Protein AF-0000000078278600 (afdb_homodimer)

Solvent-accessible surface area (backbone atoms only — not comparable to full-atom values): 15852 Å² total; per-residue (Å²): 133,87,78,82,78,78,80,78,81,78,80,78,75,78,75,75,79,74,80,78,75,77,73,75,75,74,69,71,70,66,73,69,65,69,89,67,62,44,35,29,43,35,38,34,34,34,43,84,58,92,58,24,60,59,49,41,63,74,46,39,67,60,40,50,53,52,51,36,45,34,31,72,75,66,56,32,37,79,44,50,26,34,28,37,49,97,84,69,42,74,47,27,36,38,36,33,34,48,28,88,41,71,69,53,49,51,53,60,52,58,70,34,54,48,47,71,62,56,17,36,33,78,88,49,62,41,77,42,45,36,46,73,52,97,108,142,77,84,78,81,86,79,81,82,76,80,78,77,78,76,77,80,76,80,78,75,78,74,75,75,72,69,70,71,67,74,72,64,68,87,66,61,44,37,29,42,34,35,34,33,35,42,84,56,92,58,24,60,59,49,40,62,74,46,38,67,61,41,49,51,52,51,36,45,34,31,71,75,67,56,31,37,77,45,51,27,35,28,36,48,98,85,67,42,74,47,28,34,38,35,33,35,47,28,84,42,71,69,52,49,50,55,59,51,59,70,34,55,48,47,73,63,57,17,35,32,79,88,49,62,42,77,43,46,36,47,73,52,96,107

Nearest PDB structures (foldseek):
  2op5-assembly2_C  TM=5.346E-01  e=4.334E-03  uncultured marine organism
  2vxh-assembly1_A  TM=4.966E-01  e=1.574E-02  Azospira oryzae
  4pfc-assembly1_B  TM=5.225E-01  e=6.935E-02  Homo sapiens
  4pf9-assembly1_A  TM=5.003E-01  e=2.686E-01  Homo sapiens
  4iof-assembly1_A  TM=4.981E-01  e=2.686E-01  Homo sapiens

Foldseek 3Di:
DPDDPPPPPPPPPPPDPPDPPPPPPPPPPPPPLPPFFFKKKKKFFFDPDPCLLVLCVVCVVVLVVVVVCCCPPVVFWPDKDFDADPVRRGTMMMTIGTHNDPVVVCVVVCPGSCNVSRNTPPVRMDMDIDDDDPD/DDDDDPDPPPPPPPPDPPDPPPPPPPPPPPPPLPPFFFKKKKKFFFDPDPCLLVLCVVCVVVLVVVVVCCCPPVVFWPDKDFDADPVRRGTMMMTIGTHNDPVVVCVVVCPGSCNVSRNTPPVRMDMDIDDDDPD

pLDDT: mean 81.09, std 27.35, range [26.81, 98.94]

Secondary structure (DSSP, 8-state):
----------------------------------SSPEEEEEEEEBP-STTHHHHHHHTHHHHHHHHHHHHHTS--EEEEEEEE-TTS-EEEEEEEEEESSHHHHHHHHHTSHHHHTT-B-GGG-EEEEEEE---/----------------------------------SSPEEEEEEEEBP-STTHHHHHHHTHHHHHHHHHHHHHTS--EEEEEEEE-TTS-EEEEEEEEEESSHHHHHHHHHTSHHHHTT-B-GGG-EEEEEEE---

Organism: Zancudomyces culisetae (NCBI:txid1213189)

Sequence (270 aa):
MLSTGKNMFRAIGKGMPRAARMQKDTRSFSNMSSLRKSQYLATFRDHSDPDALQRRLSVRESHLEVARKLKNSDKIIEHVAALLDENDRMVGSMFIINADSEAEVKEVLQKDLYYTSNVWDKDSLYIHKIRKAPIMLSTGKNMFRAIGKGMPRAARMQKDTRSFSNMSSLRKSQYLATFRDHSDPDALQRRLSVRESHLEVARKLKNSDKIIEHVAALLDENDRMVGSMFIINADSEAEVKEVLQKDLYYTSNVWDKDSLYIHKIRKAPI

Radius of gyration: 37.99 Å; Cα contacts (8 Å, |Δi|>4): 384; chains: 2; bounding box: 212×49×46 Å

InterPro domains:
  IPR005545 YCII-related [PF03795] (48-120)
  IPR011008 Dimeric alpha-beta barrel [SSF54909] (49-123)
  IPR051807 Secondary metabolite biosynthesis-associated protein [PTHR33606] (33-133)

Structure (mmCIF, N/CA/C/O backbone):
data_AF-0000000078278600-model_v1
#
loop_
_entity.id
_entity.type
_entity.pdbx_description
1 polymer 'YCII-related domain-containing protein'
#
loop_
_atom_site.group_PDB
_atom_site.id
_atom_site.type_symbol
_atom_site.label_atom_id
_atom_site.label_alt_id
_atom_site.label_comp_id
_atom_site.label_asym_id
_atom_site.label_entity_id
_atom_site.label_seq_id
_atom_site.pdbx_PDB_ins_code
_atom_site.Cartn_x
_atom_site.Cartn_y
_atom_site.Cartn_z
_atom_site.occupancy
_atom_site.B_iso_or_equiv
_atom_site.auth_seq_id
_atom_site.auth_comp_id
_atom_site.auth_asym_id
_atom_site.auth_atom_id
_atom_site.pdbx_PDB_model_num
ATOM 1 N N . MET A 1 1 ? -108.625 -6.801 10.727 1 31.36 1 MET A N 1
ATOM 2 C CA . MET A 1 1 ? -108 -7.027 9.422 1 31.36 1 MET A CA 1
ATOM 3 C C . MET A 1 1 ? -106.625 -7.715 9.555 1 31.36 1 MET A C 1
ATOM 5 O O . MET A 1 1 ? -105.75 -7.215 10.242 1 31.36 1 MET A O 1
ATOM 9 N N . LEU A 1 2 ? -106.562 -9.055 9.359 1 35.31 2 LEU A N 1
ATOM 10 C CA . LEU A 1 2 ? -105.625 -10.086 9.758 1 35.31 2 LEU A CA 1
ATOM 11 C C . LEU A 1 2 ? -104.312 -9.961 8.961 1 35.31 2 LEU A C 1
ATOM 13 O O . LEU A 1 2 ? -104.312 -10.055 7.734 1 35.31 2 LEU A O 1
ATOM 17 N N . SER A 1 3 ? -103.438 -8.945 9.344 1 35.78 3 SER A N 1
ATOM 18 C CA . SER A 1 3 ? -102.25 -8.484 8.633 1 35.78 3 SER A CA 1
ATOM 19 C C . SER A 1 3 ? -101.25 -9.633 8.359 1 35.78 3 SER A C 1
ATOM 21 O O . SER A 1 3 ? -101.062 -10.492 9.219 1 35.78 3 SER A O 1
ATOM 23 N N . THR A 1 4 ? -101.125 -10.055 7.055 1 33.53 4 THR A N 1
ATOM 24 C CA . THR A 1 4 ? -100.312 -10.977 6.227 1 33.53 4 THR A CA 1
ATOM 25 C C . THR A 1 4 ? -98.875 -10.836 6.508 1 33.53 4 THR A C 1
ATOM 27 O O . THR A 1 4 ? -98.25 -9.766 6.301 1 33.53 4 THR A O 1
ATOM 30 N N . GLY A 1 5 ? -98.25 -11.43 7.566 1 28.41 5 GLY A N 1
ATOM 31 C CA . GLY A 1 5 ? -96.938 -11.523 8.172 1 28.41 5 GLY A CA 1
ATOM 32 C C . GLY A 1 5 ? -95.875 -12.109 7.242 1 28.41 5 GLY A C 1
ATOM 33 O O . GLY A 1 5 ? -95.688 -13.32 7.203 1 28.41 5 GLY A O 1
ATOM 34 N N . LYS A 1 6 ? -95.812 -11.562 5.895 1 30.53 6 LYS A N 1
ATOM 35 C CA . LYS A 1 6 ? -94.812 -12.156 4.961 1 30.53 6 LYS A CA 1
ATOM 36 C C . LYS A 1 6 ? -93.438 -12.203 5.562 1 30.53 6 LYS A C 1
ATOM 38 O O . LYS A 1 6 ? -92.938 -11.18 6.012 1 30.53 6 LYS A O 1
ATOM 43 N N . ASN A 1 7 ? -93 -13.336 6.219 1 28.62 7 ASN A N 1
ATOM 44 C CA . ASN A 1 7 ? -91.688 -13.781 6.789 1 28.62 7 ASN A CA 1
ATOM 45 C C . ASN A 1 7 ? -90.562 -13.727 5.762 1 28.62 7 ASN A C 1
ATOM 47 O O . ASN A 1 7 ? -90.625 -14.461 4.773 1 28.62 7 ASN A O 1
ATOM 51 N N . MET A 1 8 ? -90.062 -12.469 5.324 1 29.45 8 MET A N 1
ATOM 52 C CA . MET A 1 8 ? -89 -12.234 4.379 1 29.45 8 MET A CA 1
ATOM 53 C C . MET A 1 8 ? -87.75 -12.984 4.801 1 29.45 8 MET A C 1
ATOM 55 O O . MET A 1 8 ? -87.312 -12.844 5.934 1 29.45 8 MET A O 1
ATOM 59 N N . PHE A 1 9 ? -87.375 -14.18 4.215 1 29.7 9 PHE A N 1
ATOM 60 C CA . PHE A 1 9 ? -86.188 -15.094 4.227 1 29.7 9 PHE A CA 1
ATOM 61 C C . PHE A 1 9 ? -84.938 -14.336 3.979 1 29.7 9 PHE A C 1
ATOM 63 O O . PHE A 1 9 ? -84.75 -13.727 2.926 1 29.7 9 PHE A O 1
ATOM 70 N N . ARG A 1 10 ? -84.312 -13.57 4.945 1 29.33 10 ARG A N 1
ATOM 71 C CA . ARG A 1 10 ? -83 -12.938 4.906 1 29.33 10 ARG A CA 1
ATOM 72 C C . ARG A 1 10 ? -81.938 -13.961 4.594 1 29.33 10 ARG A C 1
ATOM 74 O O . ARG A 1 10 ? -81.688 -14.875 5.387 1 29.33 10 ARG A O 1
ATOM 81 N N . ALA A 1 11 ? -81.75 -14.422 3.307 1 28.77 11 ALA A N 1
ATOM 82 C CA . ALA A 1 11 ? -80.625 -15.312 2.859 1 28.77 11 ALA A CA 1
ATOM 83 C C . ALA A 1 11 ? -79.312 -14.766 3.25 1 28.77 11 ALA A C 1
ATOM 85 O O . ALA A 1 11 ? -78.938 -13.633 2.895 1 28.77 11 ALA A O 1
ATOM 86 N N . ILE A 1 12 ? -78.688 -15.047 4.434 1 30.81 12 ILE A N 1
ATOM 87 C CA . ILE A 1 12 ? -77.375 -14.789 4.996 1 30.81 12 ILE A CA 1
ATOM 88 C C . ILE A 1 12 ? -76.312 -15.32 4.047 1 30.81 12 ILE A C 1
ATOM 90 O O . ILE A 1 12 ? -76.25 -16.516 3.795 1 30.81 12 ILE A O 1
ATOM 94 N N . GLY A 1 13 ? -76.125 -14.719 2.824 1 31.42 13 GLY A N 1
ATOM 95 C CA . GLY A 1 13 ? -75.062 -15.102 1.961 1 31.42 13 GLY A CA 1
ATOM 96 C C . GLY A 1 13 ? -73.688 -15.164 2.689 1 31.42 13 GLY A C 1
ATOM 97 O O . GLY A 1 13 ? -73.312 -14.227 3.389 1 31.42 13 GLY A O 1
ATOM 98 N N . LYS A 1 14 ? -73.375 -16.375 3.248 1 30.84 14 LYS A N 1
ATOM 99 C CA . LYS A 1 14 ? -72.062 -16.734 3.846 1 30.84 14 LYS A CA 1
ATOM 100 C C . LYS A 1 14 ? -70.875 -16.312 2.953 1 30.84 14 LYS A C 1
ATOM 102 O O . LYS A 1 14 ? -70.812 -16.688 1.782 1 30.84 14 LYS A O 1
ATOM 107 N N . GLY A 1 15 ? -70.5 -14.992 2.92 1 34.97 15 GLY A N 1
ATOM 108 C CA . GLY A 1 15 ? -69.312 -14.531 2.225 1 34.97 15 GLY A CA 1
ATOM 109 C C . GLY A 1 15 ? -68.062 -15.414 2.457 1 34.97 15 GLY A C 1
ATOM 110 O O . GLY A 1 15 ? -67.938 -15.953 3.549 1 34.97 15 GLY A O 1
ATOM 111 N N . MET A 1 16 ? -67.688 -16.25 1.497 1 37.88 16 MET A N 1
ATOM 112 C CA . MET A 1 16 ? -66.5 -17.078 1.508 1 37.88 16 MET A CA 1
ATOM 113 C C . MET A 1 16 ? -65.25 -16.281 1.942 1 37.88 16 MET A C 1
ATOM 115 O O . MET A 1 16 ? -65.062 -15.141 1.511 1 37.88 16 MET A O 1
ATOM 119 N N . PRO A 1 17 ? -64.625 -16.609 3.133 1 34.69 17 PRO A N 1
ATOM 120 C CA . PRO A 1 17 ? -63.406 -15.938 3.594 1 34.69 17 PRO A CA 1
ATOM 121 C C . PRO A 1 17 ? -62.312 -15.898 2.527 1 34.69 17 PRO A C 1
ATOM 123 O O . PRO A 1 17 ? -62.219 -16.812 1.71 1 34.69 17 PRO A O 1
ATOM 126 N N . ARG A 1 18 ? -62 -14.734 1.94 1 37.78 18 ARG A N 1
ATOM 127 C CA . ARG A 1 18 ? -60.875 -14.539 1.027 1 37.78 18 ARG A CA 1
ATOM 128 C C . ARG A 1 18 ? -59.656 -15.297 1.504 1 37.78 18 ARG A C 1
ATOM 130 O O . ARG A 1 18 ? -59.438 -15.469 2.707 1 37.78 18 ARG A O 1
ATOM 137 N N . ALA A 1 19 ? -59.062 -16.234 0.603 1 34.47 19 ALA A N 1
ATOM 138 C CA . ALA A 1 19 ? -57.812 -16.938 0.75 1 34.47 19 ALA A CA 1
ATOM 139 C C . ALA A 1 19 ? -56.719 -16.016 1.265 1 34.47 19 ALA A C 1
ATOM 141 O O . ALA A 1 19 ? -56.562 -14.891 0.765 1 34.47 19 ALA A O 1
ATOM 142 N N . ALA A 1 20 ? -56.344 -16.109 2.562 1 36.97 20 ALA A N 1
ATOM 143 C CA . ALA A 1 20 ? -55.156 -15.5 3.18 1 36.97 20 ALA A CA 1
ATOM 144 C C . ALA A 1 20 ? -53.969 -15.547 2.234 1 36.97 20 ALA A C 1
ATOM 146 O O . ALA A 1 20 ? -53.562 -16.625 1.791 1 36.97 20 ALA A O 1
ATOM 147 N N . ARG A 1 21 ? -53.844 -14.539 1.354 1 39.25 21 ARG A N 1
ATOM 148 C CA . ARG A 1 21 ? -52.625 -14.391 0.568 1 39.25 21 ARG A CA 1
ATOM 149 C C . ARG A 1 21 ? -51.375 -14.656 1.424 1 39.25 21 ARG A C 1
ATOM 151 O O . ARG A 1 21 ? -51.156 -13.969 2.422 1 39.25 21 ARG A O 1
ATOM 158 N N . MET A 1 22 ? -50.875 -15.836 1.472 1 35.88 22 MET A N 1
ATOM 159 C CA . MET A 1 22 ? -49.562 -16.156 2.055 1 35.88 22 MET A CA 1
ATOM 160 C C . MET A 1 22 ? -48.5 -15.156 1.592 1 35.88 22 MET A C 1
ATOM 162 O O . MET A 1 22 ? -48.219 -15.062 0.397 1 35.88 22 MET A O 1
ATOM 166 N N . GLN A 1 23 ? -48.375 -13.992 2.158 1 35.66 23 GLN A N 1
ATOM 167 C CA . GLN A 1 23 ? -47.25 -13.086 1.917 1 35.66 23 GLN A CA 1
ATOM 168 C C . GLN A 1 23 ? -45.938 -13.852 1.894 1 35.66 23 GLN A C 1
ATOM 170 O O . GLN A 1 23 ? -45.656 -14.633 2.803 1 35.66 23 GLN A O 1
ATOM 175 N N . LYS A 1 24 ? -45.438 -14.203 0.742 1 35.47 24 LYS A N 1
ATOM 176 C CA . LYS A 1 24 ? -44.062 -14.664 0.581 1 35.47 24 LYS A CA 1
ATOM 177 C C . LYS A 1 24 ? -43.094 -13.789 1.372 1 35.47 24 LYS A C 1
ATOM 179 O O . LYS A 1 24 ? -43.094 -12.562 1.242 1 35.47 24 LYS A O 1
ATOM 184 N N . ASP A 1 25 ? -42.75 -14.109 2.66 1 39.06 25 ASP A N 1
ATOM 185 C CA . ASP A 1 25 ? -41.625 -13.523 3.373 1 39.06 25 ASP A CA 1
ATOM 186 C C . ASP A 1 25 ? -40.375 -13.453 2.48 1 39.06 25 ASP A C 1
ATOM 188 O O . ASP A 1 25 ? -39.875 -14.484 2.041 1 39.06 25 ASP A O 1
ATOM 192 N N . THR A 1 26 ? -40.375 -12.648 1.488 1 38.78 26 THR A N 1
ATOM 193 C CA . THR A 1 26 ? -39.062 -12.414 0.874 1 38.78 26 THR A CA 1
ATOM 194 C C . THR A 1 26 ? -38 -12.188 1.94 1 38.78 26 THR A C 1
ATOM 196 O O . THR A 1 26 ? -38 -11.156 2.613 1 38.78 26 THR A O 1
ATOM 199 N N . ARG A 1 27 ? -37.688 -13.211 2.76 1 36.19 27 ARG A N 1
ATOM 200 C CA . ARG A 1 27 ? -36.5 -13.094 3.576 1 36.19 27 ARG A CA 1
ATOM 201 C C . ARG A 1 27 ? -35.375 -12.445 2.787 1 36.19 27 ARG A C 1
ATOM 203 O O . ARG A 1 27 ? -34.969 -12.953 1.73 1 36.19 27 ARG A O 1
ATOM 210 N N . SER A 1 28 ? -35.375 -11.156 2.846 1 37.91 28 SER A N 1
ATOM 211 C CA . SER A 1 28 ? -34.125 -10.492 2.412 1 37.91 28 SER A CA 1
ATOM 212 C C . SER A 1 28 ? -32.906 -11.297 2.811 1 3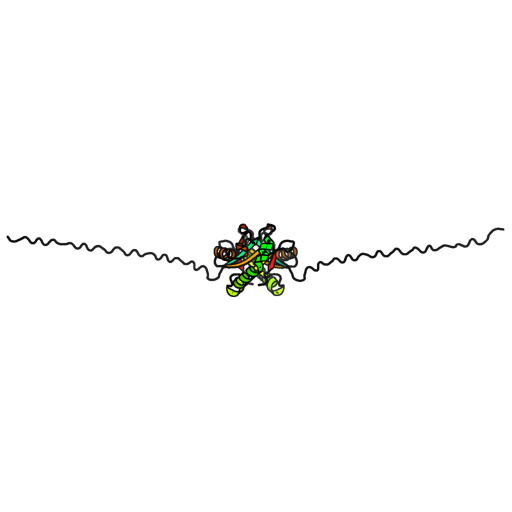7.91 28 SER A C 1
ATOM 214 O O . SER A 1 28 ? -32.75 -11.656 3.977 1 37.91 28 SER A O 1
ATOM 216 N N . PHE A 1 29 ? -32.594 -12.273 2.041 1 36.44 29 PHE A N 1
ATOM 217 C CA . PHE A 1 29 ? -31.297 -12.852 2.275 1 36.4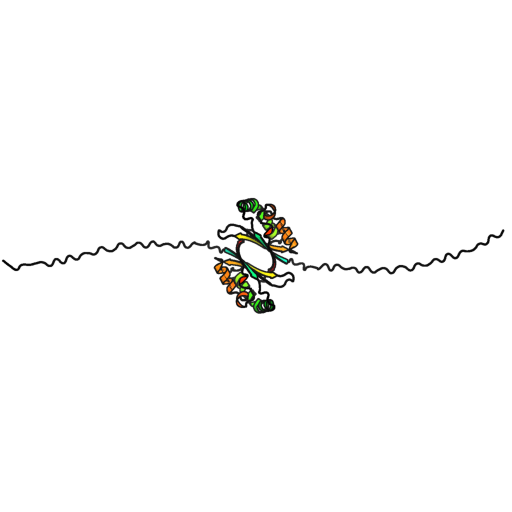4 29 PHE A CA 1
ATOM 218 C C . PHE A 1 29 ? -30.297 -11.789 2.707 1 36.44 29 PHE A C 1
ATOM 220 O O . PHE A 1 29 ? -29.906 -10.93 1.911 1 36.44 29 PHE A O 1
ATOM 227 N N . SER A 1 30 ? -30.422 -11.273 3.846 1 38.94 30 SER A N 1
ATOM 228 C CA . SER A 1 30 ? -29.281 -10.508 4.352 1 38.94 30 SER A CA 1
ATOM 229 C C . SER A 1 30 ? -27.969 -11.117 3.9 1 38.94 30 SER A C 1
ATOM 231 O O . SER A 1 30 ? -27.719 -12.305 4.109 1 38.94 30 SER A O 1
ATOM 233 N N . ASN A 1 31 ? -27.609 -10.969 2.592 1 37.25 31 ASN A N 1
ATOM 234 C CA . ASN A 1 31 ? -26.219 -11.281 2.289 1 37.25 31 ASN A CA 1
ATOM 235 C C . ASN A 1 31 ? -25.344 -11.195 3.537 1 37.25 31 ASN A C 1
ATOM 237 O O . ASN A 1 31 ? -25.172 -10.117 4.105 1 37.25 31 ASN A O 1
ATOM 241 N N . MET A 1 32 ? -25.547 -12.125 4.336 1 36.44 32 MET A N 1
ATOM 242 C CA . MET A 1 32 ? -24.562 -12.211 5.406 1 36.44 32 MET A CA 1
ATOM 243 C C . MET A 1 32 ? -23.156 -11.875 4.883 1 36.44 32 MET A C 1
ATOM 245 O O . MET A 1 32 ? -22.578 -12.664 4.145 1 36.44 32 MET A O 1
ATOM 249 N N . SER A 1 33 ? -22.938 -10.852 4.07 1 44.56 33 SER A N 1
ATOM 250 C CA . SER A 1 33 ? -21.562 -10.445 3.818 1 44.56 33 SER A CA 1
ATOM 251 C C . SER A 1 33 ? -20.625 -10.977 4.898 1 44.56 33 SER A C 1
ATOM 253 O O . SER A 1 33 ? -20.953 -10.961 6.086 1 44.56 33 SER A O 1
ATOM 255 N N . SER A 1 34 ? -19.906 -12.023 4.75 1 49.41 34 SER A N 1
ATOM 256 C CA . SER A 1 34 ? -18.953 -12.633 5.672 1 49.41 34 SER A CA 1
ATOM 257 C C . SER A 1 34 ? -18.406 -11.602 6.664 1 49.41 34 SER A C 1
ATOM 259 O O . SER A 1 34 ? -18.172 -10.445 6.305 1 49.41 34 SER A O 1
ATOM 261 N N . LEU A 1 35 ? -18.578 -11.758 8.016 1 59.34 35 LEU A N 1
ATOM 262 C CA . LEU A 1 35 ? -18.203 -11.047 9.234 1 59.34 35 LEU A CA 1
ATOM 263 C C . LEU A 1 35 ? -16.797 -10.5 9.133 1 59.34 35 LEU A C 1
ATOM 265 O O . LEU A 1 35 ? -16.453 -9.516 9.797 1 59.34 35 LEU A O 1
ATOM 269 N N . ARG A 1 36 ? -15.992 -11.156 8.289 1 74.81 36 ARG A N 1
ATOM 270 C CA . ARG A 1 36 ? 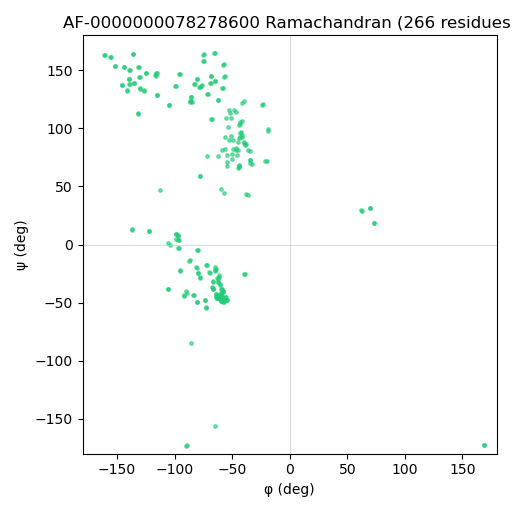-14.656 -10.57 8.312 1 74.81 36 ARG A CA 1
ATOM 271 C C . ARG A 1 36 ? -14.547 -9.406 7.328 1 74.81 36 ARG A C 1
ATOM 273 O O . ARG A 1 36 ? -14.977 -9.523 6.18 1 74.81 36 ARG A O 1
ATOM 280 N N . LYS A 1 37 ? -14.195 -8.32 7.789 1 90.31 37 LYS A N 1
ATOM 281 C CA . LYS A 1 37 ? -14.055 -7.121 6.965 1 90.31 37 LYS A CA 1
ATOM 282 C C . LYS A 1 37 ? -13.078 -7.348 5.82 1 90.31 37 LYS A C 1
ATOM 284 O O . LYS A 1 37 ? -12.125 -8.125 5.957 1 90.31 37 LYS A O 1
ATOM 289 N N . SER A 1 38 ? -13.422 -6.73 4.695 1 96.12 38 SER A N 1
ATOM 290 C CA . SER A 1 38 ? -12.445 -6.672 3.609 1 96.12 38 SER A CA 1
ATOM 291 C C . SER A 1 38 ? -11.344 -5.668 3.91 1 96.12 38 SER A C 1
ATOM 293 O O . SER A 1 38 ? -11.461 -4.871 4.844 1 96.12 38 SER A O 1
ATOM 295 N N . GLN A 1 39 ? -10.281 -5.82 3.143 1 97.94 39 GLN A N 1
ATOM 296 C CA . GLN A 1 39 ? -9.188 -4.863 3.258 1 97.94 39 GLN A CA 1
ATOM 297 C C . GLN A 1 39 ? -9.008 -4.078 1.962 1 97.94 39 GLN A C 1
ATOM 299 O O . GLN A 1 39 ? -9.234 -4.609 0.872 1 97.94 39 GLN A O 1
ATOM 304 N N . TYR A 1 40 ? -8.586 -2.84 2.113 1 98.75 40 TYR A N 1
ATOM 305 C CA . TYR A 1 40 ? -8.422 -1.949 0.971 1 98.75 40 TYR A CA 1
ATOM 306 C C . TYR A 1 40 ? -7.102 -1.194 1.057 1 98.75 40 TYR A C 1
ATOM 308 O O . TYR A 1 40 ? -6.691 -0.766 2.139 1 98.75 40 TYR A O 1
ATOM 316 N N . LEU A 1 41 ? -6.438 -1.069 -0.097 1 98.88 41 LEU A N 1
ATOM 317 C CA . LEU A 1 41 ? -5.406 -0.058 -0.299 1 98.88 41 LEU A CA 1
ATOM 318 C C . LEU A 1 41 ? -6.02 1.262 -0.754 1 98.88 41 LEU A C 1
ATOM 320 O O . LEU A 1 41 ? -6.812 1.29 -1.697 1 98.88 41 LEU A O 1
ATOM 324 N N . ALA A 1 42 ? -5.703 2.336 -0.066 1 98.88 42 ALA A N 1
ATOM 325 C CA . ALA A 1 42 ? -6.16 3.662 -0.479 1 98.88 42 ALA A CA 1
ATOM 326 C C . ALA A 1 42 ? -5 4.656 -0.503 1 98.88 42 ALA A C 1
ATOM 328 O O . ALA A 1 42 ? -4.117 4.609 0.354 1 98.88 42 ALA A O 1
ATOM 329 N N . THR A 1 43 ? -5.035 5.59 -1.502 1 98.88 43 THR A N 1
ATOM 330 C CA . THR A 1 43 ? -4.012 6.625 -1.561 1 98.88 43 THR A CA 1
ATOM 331 C C . THR A 1 43 ? -4.625 7.973 -1.931 1 98.88 43 THR A C 1
ATOM 333 O O . THR A 1 43 ? -5.676 8.023 -2.574 1 98.88 43 THR A O 1
ATOM 336 N N . PHE A 1 44 ? -4.023 9.016 -1.447 1 98.88 44 PHE A N 1
ATOM 337 C CA . PHE A 1 44 ? -4.242 10.391 -1.894 1 98.88 44 PHE A CA 1
ATOM 338 C C . PHE A 1 44 ? -2.926 11.039 -2.309 1 98.88 44 PHE A C 1
ATOM 340 O O . PHE A 1 44 ? -1.894 10.828 -1.668 1 98.88 44 PHE A O 1
ATOM 347 N N . ARG A 1 45 ? -3.08 11.867 -3.246 1 98.88 45 ARG A N 1
ATOM 348 C CA . ARG A 1 45 ? -2.055 12.875 -3.467 1 98.88 45 ARG A CA 1
ATOM 349 C C . ARG A 1 45 ? -2.42 14.188 -2.773 1 98.88 45 ARG A C 1
ATOM 351 O O . ARG A 1 45 ? -3.598 14.531 -2.666 1 98.88 45 ARG A O 1
ATOM 358 N N . ASP A 1 46 ? -1.391 14.836 -2.34 1 98.88 46 ASP A N 1
ATOM 359 C CA . ASP A 1 46 ? -1.614 16.188 -1.855 1 98.88 46 ASP A CA 1
ATOM 360 C C . ASP A 1 46 ? -1.829 17.156 -3.018 1 98.88 46 ASP A C 1
ATOM 362 O O . ASP A 1 46 ? -1.438 16.875 -4.152 1 98.88 46 ASP A O 1
ATOM 366 N N . HIS A 1 47 ? -2.516 18.328 -2.68 1 98.69 47 HIS A N 1
ATOM 367 C CA . HIS A 1 47 ? -2.48 19.422 -3.646 1 98.69 47 HIS A CA 1
ATOM 368 C C . HIS A 1 47 ? -1.047 19.828 -3.965 1 98.69 47 HIS A C 1
ATOM 370 O O . HIS A 1 47 ? -0.131 19.547 -3.188 1 98.69 47 HIS A O 1
ATOM 376 N N . SER A 1 48 ? -0.866 20.422 -5.18 1 96.94 48 SER A N 1
ATOM 377 C CA . SER A 1 48 ? 0.492 20.734 -5.605 1 96.94 48 SER A CA 1
ATOM 378 C C . SER A 1 48 ? 0.762 22.234 -5.504 1 96.94 48 SER A C 1
ATOM 380 O O . SER A 1 48 ? 1.845 22.703 -5.863 1 96.94 48 SER A O 1
ATOM 382 N N . ASP A 1 49 ? -0.24 23 -5.039 1 97.81 49 ASP A N 1
ATOM 383 C CA . ASP A 1 49 ? -0.041 24.438 -4.906 1 97.81 49 ASP A CA 1
ATOM 384 C C . ASP A 1 49 ? 1.009 24.766 -3.844 1 97.81 49 ASP A C 1
ATOM 386 O O . ASP A 1 49 ? 1.315 23.922 -2.998 1 97.81 49 ASP A O 1
ATOM 390 N N . PRO A 1 50 ? 1.544 25.969 -3.785 1 96.81 50 PRO A N 1
ATOM 391 C CA . PRO A 1 50 ? 2.678 26.297 -2.92 1 96.81 50 PRO A CA 1
ATOM 392 C C . PRO A 1 50 ? 2.338 26.188 -1.435 1 96.81 50 PRO A C 1
ATOM 394 O O . PRO A 1 50 ? 3.236 26.047 -0.601 1 96.81 50 PRO A O 1
ATOM 397 N N . ASP A 1 51 ? 1.087 26.203 -1.042 1 97.38 51 ASP A N 1
ATOM 398 C CA . ASP A 1 51 ? 0.69 26.219 0.363 1 97.38 51 ASP A CA 1
ATOM 399 C C . ASP A 1 51 ? 0.354 24.812 0.851 1 97.38 51 ASP A C 1
ATOM 401 O O . ASP A 1 51 ? 0.063 24.609 2.031 1 97.38 51 ASP A O 1
ATOM 405 N N . ALA A 1 52 ? 0.391 23.875 0.023 1 97 52 ALA A N 1
ATOM 406 C CA . ALA A 1 52 ? -0.074 22.531 0.34 1 97 52 ALA A CA 1
ATOM 407 C C . ALA A 1 52 ? 0.713 21.938 1.506 1 97 52 ALA A C 1
ATOM 409 O O . ALA A 1 52 ? 0.13 21.375 2.439 1 97 52 ALA A O 1
ATOM 410 N N . LEU A 1 53 ? 1.975 22.016 1.448 1 97 53 LEU A N 1
ATOM 411 C CA . LEU A 1 53 ? 2.801 21.438 2.498 1 97 53 LEU A CA 1
ATOM 412 C C . LEU A 1 53 ? 2.512 22.094 3.846 1 97 53 LEU A C 1
ATOM 414 O O . LEU A 1 53 ? 2.432 21.406 4.867 1 97 53 LEU A O 1
ATOM 418 N N . GLN A 1 54 ? 2.43 23.391 3.857 1 97.75 54 GLN A N 1
ATOM 419 C CA . GLN A 1 54 ? 2.127 24.094 5.098 1 97.75 54 GLN A CA 1
ATOM 420 C C . GLN A 1 54 ? 0.787 23.641 5.676 1 97.75 54 GLN A C 1
ATOM 422 O O . GLN A 1 54 ? 0.652 23.469 6.887 1 97.75 54 GLN A O 1
ATOM 427 N N . ARG A 1 55 ? -0.27 23.516 4.816 1 98.38 55 ARG A N 1
ATOM 428 C CA . ARG A 1 55 ? -1.551 23 5.277 1 98.38 55 ARG A CA 1
ATOM 429 C C . ARG A 1 55 ? -1.382 21.625 5.918 1 98.38 55 ARG A C 1
ATOM 431 O O . ARG A 1 55 ? -1.952 21.344 6.977 1 98.38 55 ARG A O 1
ATOM 438 N N . ARG A 1 56 ? -0.6 20.734 5.273 1 98.75 56 ARG A N 1
ATOM 439 C CA . ARG A 1 56 ? -0.328 19.406 5.809 1 98.75 56 ARG A CA 1
ATOM 440 C C . ARG A 1 56 ? 0.305 19.484 7.195 1 98.75 56 ARG A C 1
ATOM 442 O O . ARG A 1 56 ? -0.156 18.828 8.133 1 98.75 56 ARG A O 1
ATOM 449 N N . LEU A 1 57 ? 1.325 20.281 7.332 1 98.44 57 LEU A N 1
ATOM 450 C CA . LEU A 1 57 ? 2.078 20.375 8.578 1 98.44 57 LEU A CA 1
ATOM 451 C C . LEU A 1 57 ? 1.226 20.984 9.688 1 98.44 57 LEU A C 1
ATOM 453 O O . LEU A 1 57 ? 1.37 20.625 10.859 1 98.44 57 LEU A O 1
ATOM 457 N N . SER A 1 58 ? 0.316 21.859 9.352 1 98.56 58 SER A N 1
ATOM 458 C CA . SER A 1 58 ? -0.481 22.578 10.336 1 98.56 58 SER A CA 1
ATOM 459 C C . SER A 1 58 ? -1.47 21.656 11.031 1 98.56 58 SER A C 1
ATOM 461 O O . SER A 1 58 ? -1.889 21.922 12.164 1 98.56 58 SER A O 1
ATOM 463 N N . VAL A 1 59 ? -1.851 20.562 10.422 1 98.69 59 VAL A N 1
ATOM 464 C CA . VAL A 1 59 ? -2.836 19.672 11.031 1 98.69 59 VAL A CA 1
ATOM 465 C C . VAL A 1 59 ? -2.244 18.266 11.195 1 98.69 59 VAL A C 1
ATOM 467 O O . VAL A 1 59 ? -2.965 17.312 11.5 1 98.69 59 VAL A O 1
ATOM 470 N N . ARG A 1 60 ? -0.973 18.078 11.031 1 98.56 60 ARG A N 1
ATOM 471 C CA . ARG A 1 60 ? -0.322 16.781 10.984 1 98.56 60 ARG A CA 1
ATOM 472 C C . ARG A 1 60 ? -0.455 16.047 12.32 1 98.56 60 ARG A C 1
ATOM 474 O O . ARG A 1 60 ? -0.813 14.875 12.352 1 98.56 60 ARG A O 1
ATOM 481 N N . GLU A 1 61 ? -0.225 16.766 13.375 1 98.31 61 GLU A N 1
ATOM 482 C CA . GLU A 1 61 ? -0.269 16.125 14.688 1 98.31 61 GLU A CA 1
ATOM 483 C C . GLU A 1 61 ? -1.664 15.578 14.992 1 98.31 61 GLU A C 1
ATOM 485 O O . GLU A 1 61 ? -1.809 14.461 15.492 1 98.31 61 GLU A O 1
ATOM 490 N N . SER A 1 62 ? -2.664 16.344 14.719 1 98.25 62 SER A N 1
ATOM 491 C CA . SER A 1 62 ? -4.039 15.906 14.93 1 98.25 62 SER A CA 1
ATOM 492 C C . SER A 1 62 ? -4.383 14.727 14.016 1 98.25 62 SER A C 1
ATOM 494 O O . SER A 1 62 ? -5.059 13.789 14.438 1 98.25 62 SER A O 1
ATOM 496 N N . HIS A 1 63 ? -3.959 14.797 12.766 1 98.38 63 HIS A N 1
ATOM 497 C CA . HIS A 1 63 ? -4.117 13.695 11.82 1 98.38 63 HIS A CA 1
ATOM 498 C C . HIS A 1 63 ? -3.52 12.406 12.367 1 98.38 63 HIS A C 1
ATOM 500 O O . HIS A 1 63 ? -4.168 11.359 12.336 1 98.38 63 HIS A O 1
ATOM 506 N N . LEU A 1 64 ? -2.361 12.5 12.859 1 98.06 64 LEU A N 1
ATOM 507 C CA . LEU A 1 64 ? -1.668 11.32 13.375 1 98.06 64 LEU A CA 1
ATOM 508 C C . LEU A 1 64 ? -2.369 10.781 14.617 1 98.06 64 LEU A C 1
ATOM 510 O O . LEU A 1 64 ? -2.43 9.562 14.82 1 98.06 64 LEU A O 1
ATOM 514 N N . GLU A 1 65 ? -2.857 11.664 15.461 1 97.44 65 GLU A N 1
ATOM 515 C CA . GLU A 1 65 ? -3.59 11.242 16.656 1 97.44 65 GLU A CA 1
ATOM 516 C C . GLU A 1 65 ? -4.836 10.445 16.281 1 97.44 65 GLU A C 1
ATOM 518 O O . GLU A 1 65 ? -5.113 9.398 16.859 1 97.44 65 GLU A O 1
ATOM 523 N N . VAL A 1 66 ? -5.559 10.961 15.352 1 97.06 66 VAL A N 1
ATOM 524 C CA . VAL A 1 66 ? -6.762 10.273 14.898 1 97.06 66 VAL A CA 1
ATOM 525 C C . VAL A 1 66 ? -6.387 8.93 14.273 1 97.06 66 VAL A C 1
ATOM 527 O O . VAL A 1 66 ? -7.023 7.914 14.547 1 97.06 66 VAL A O 1
ATOM 530 N N . ALA A 1 67 ? -5.359 8.906 13.414 1 97.06 67 ALA A N 1
ATOM 531 C CA . ALA A 1 67 ? -4.895 7.672 12.789 1 97.06 67 ALA A CA 1
ATOM 532 C C . ALA A 1 67 ? -4.488 6.641 13.836 1 97.06 67 ALA A C 1
ATOM 534 O O . ALA A 1 67 ? -4.758 5.449 13.68 1 97.06 67 ALA A O 1
ATOM 535 N N . ARG A 1 68 ? -3.873 7.121 14.828 1 97 68 ARG A N 1
ATOM 536 C CA . ARG A 1 68 ? -3.459 6.242 15.922 1 97 68 ARG A CA 1
ATOM 537 C C . ARG A 1 68 ? -4.664 5.57 16.562 1 97 68 ARG A C 1
ATOM 539 O O . ARG A 1 68 ? -4.648 4.367 16.828 1 97 68 ARG A O 1
ATOM 546 N N . LYS A 1 69 ? -5.664 6.309 16.828 1 96.75 69 LYS A N 1
ATOM 547 C CA . LYS A 1 69 ? -6.883 5.762 17.422 1 96.75 69 LYS A CA 1
ATOM 548 C C . LYS A 1 69 ? -7.543 4.754 16.484 1 96.75 69 LYS A C 1
ATOM 550 O O . LYS A 1 69 ? -7.965 3.68 16.922 1 96.75 69 LYS A O 1
ATOM 555 N N . LEU A 1 70 ? -7.648 5.113 15.211 1 96.06 70 LEU A N 1
ATOM 556 C CA . LEU A 1 70 ? -8.273 4.25 14.219 1 96.06 70 LEU A CA 1
ATOM 557 C C . LEU A 1 70 ? -7.508 2.943 14.07 1 96.06 70 LEU A C 1
ATOM 559 O O . LEU A 1 70 ? -8.094 1.908 13.734 1 96.06 70 LEU A O 1
ATOM 563 N N . LYS A 1 71 ? -6.215 2.969 14.297 1 95.62 71 LYS A N 1
ATOM 564 C CA . LYS A 1 71 ? -5.383 1.771 14.195 1 95.62 71 LYS A CA 1
ATOM 565 C C . LYS A 1 71 ? -5.5 0.915 15.453 1 95.62 71 LYS A C 1
ATOM 567 O O . LYS A 1 71 ? -5.77 -0.286 15.375 1 95.62 71 LYS A O 1
ATOM 572 N N . ASN A 1 72 ? -5.367 1.485 16.594 1 92.75 72 ASN A N 1
ATOM 573 C CA . ASN A 1 72 ? -5.172 0.731 17.812 1 92.75 72 ASN A CA 1
ATOM 574 C C . ASN A 1 72 ? -6.504 0.38 18.484 1 92.75 72 ASN A C 1
ATOM 576 O O . ASN A 1 72 ? -6.691 -0.741 18.953 1 92.75 72 ASN A O 1
ATOM 580 N N . SER A 1 73 ? -7.41 1.252 18.5 1 87 73 SER A N 1
ATOM 581 C CA . SER A 1 73 ? -8.672 1.027 19.203 1 87 73 SER A CA 1
ATOM 582 C C . SER A 1 73 ? -9.727 0.433 18.281 1 87 73 SER A C 1
ATOM 584 O O . SER A 1 73 ? -10.328 -0.592 18.594 1 87 73 SER A O 1
ATOM 586 N N . ASP A 1 74 ? -9.828 0.932 17.125 1 84.62 74 ASP A N 1
ATOM 587 C CA . ASP A 1 74 ? -10.938 0.572 16.25 1 84.62 74 ASP A CA 1
ATOM 588 C C . ASP A 1 74 ? -10.547 -0.553 15.297 1 84.62 74 ASP A C 1
ATOM 590 O O . ASP A 1 74 ? -11.414 -1.213 14.719 1 84.62 74 ASP A O 1
ATOM 594 N N . LYS A 1 75 ? -9.219 -0.655 15.102 1 89.56 75 LYS A N 1
ATOM 595 C CA . LYS A 1 75 ? -8.672 -1.675 14.211 1 89.56 75 LYS A CA 1
ATOM 596 C C . LYS A 1 75 ? -9.164 -1.475 12.781 1 89.56 75 LYS A C 1
ATOM 598 O O . LYS A 1 75 ? -9.406 -2.445 12.055 1 89.56 75 LYS A O 1
ATOM 603 N N . ILE A 1 76 ? -9.43 -0.256 12.438 1 92.38 76 ILE A N 1
ATOM 604 C CA . ILE A 1 76 ? -9.891 0.13 11.109 1 92.38 76 ILE A CA 1
ATOM 605 C C . ILE A 1 76 ? -8.695 0.295 10.18 1 92.38 76 ILE A C 1
ATOM 607 O O . ILE A 1 76 ? -8.711 -0.188 9.039 1 92.38 76 ILE A O 1
ATOM 611 N N . ILE A 1 77 ? -7.66 0.936 10.664 1 94.56 77 ILE A N 1
ATOM 612 C CA . ILE A 1 77 ? -6.445 1.136 9.883 1 94.56 77 ILE A CA 1
ATOM 613 C C . ILE A 1 77 ? -5.398 0.094 10.281 1 94.56 77 ILE A C 1
ATOM 615 O O . ILE A 1 77 ? -5.188 -0.159 11.469 1 94.56 77 ILE A O 1
ATOM 619 N N . GLU A 1 78 ? -4.762 -0.443 9.25 1 95.19 78 GLU A N 1
ATOM 620 C CA . GLU A 1 78 ? -3.691 -1.405 9.492 1 95.19 78 GLU A CA 1
ATOM 621 C C . GLU A 1 78 ? -2.322 -0.785 9.227 1 95.19 78 GLU A C 1
ATOM 623 O O . GLU A 1 78 ? -1.348 -1.107 9.914 1 95.19 78 GLU A O 1
ATOM 628 N N . HIS A 1 79 ? -2.236 -0.004 8.258 1 96.19 79 HIS A N 1
ATOM 629 C CA . HIS A 1 79 ? -0.994 0.628 7.828 1 96.19 79 HIS A CA 1
ATOM 630 C C . HIS A 1 79 ? -1.248 2.031 7.289 1 96.19 79 HIS A C 1
ATOM 632 O O . HIS A 1 79 ? -2.217 2.256 6.562 1 96.19 79 HIS A O 1
ATOM 638 N N . VAL A 1 80 ? -0.393 2.99 7.66 1 97.75 80 VAL A N 1
ATOM 639 C CA . VAL A 1 80 ? -0.456 4.355 7.152 1 97.75 80 VAL A CA 1
ATOM 640 C C . VAL A 1 80 ? 0.955 4.871 6.871 1 97.75 80 VAL A C 1
ATOM 642 O O . VAL A 1 80 ? 1.872 4.645 7.664 1 97.75 80 VAL A O 1
ATOM 645 N N . ALA A 1 81 ? 1.07 5.543 5.777 1 98.69 81 ALA A N 1
ATOM 646 C CA . ALA A 1 81 ? 2.361 6.113 5.402 1 98.69 81 ALA A CA 1
ATOM 647 C C . ALA A 1 81 ? 2.182 7.359 4.543 1 98.69 81 ALA A C 1
ATOM 649 O O . ALA A 1 81 ? 1.138 7.543 3.912 1 98.69 81 ALA A O 1
ATOM 650 N N . ALA A 1 82 ? 3.17 8.242 4.598 1 98.81 82 ALA A N 1
ATOM 651 C CA . ALA A 1 82 ? 3.248 9.344 3.648 1 98.81 82 ALA A CA 1
ATOM 652 C C . ALA A 1 82 ? 3.893 8.898 2.338 1 98.81 82 ALA A C 1
ATOM 654 O O . ALA A 1 82 ? 4.852 8.125 2.344 1 98.81 82 ALA A O 1
ATOM 655 N N . LEU A 1 83 ? 3.348 9.344 1.195 1 98.81 83 LEU A N 1
ATOM 656 C CA . LEU A 1 83 ? 4.047 9.273 -0.083 1 98.81 83 LEU A CA 1
ATOM 657 C C . LEU A 1 83 ? 5.105 10.367 -0.186 1 98.81 83 LEU A C 1
ATOM 659 O O . LEU A 1 83 ? 4.859 11.516 0.189 1 98.81 83 LEU A O 1
ATOM 663 N N . LEU A 1 84 ? 6.285 9.969 -0.697 1 98.62 84 LEU A N 1
ATOM 664 C CA . LEU A 1 84 ? 7.387 10.922 -0.781 1 98.62 84 LEU A CA 1
ATOM 665 C C . LEU A 1 84 ? 7.777 11.18 -2.232 1 98.62 84 LEU A C 1
ATOM 667 O O . LEU A 1 84 ? 7.766 10.258 -3.055 1 98.62 84 LEU A O 1
ATOM 671 N N . ASP A 1 85 ? 8.18 12.414 -2.518 1 97.56 85 ASP A N 1
ATOM 672 C CA . ASP A 1 85 ? 8.727 12.695 -3.84 1 97.56 85 ASP A CA 1
ATOM 673 C C . ASP A 1 85 ? 10.242 12.477 -3.863 1 97.56 85 ASP A C 1
ATOM 675 O O . ASP A 1 85 ? 10.805 11.906 -2.928 1 97.56 85 ASP A O 1
ATOM 679 N N . GLU A 1 86 ? 10.891 12.812 -4.91 1 95.31 86 GLU A N 1
ATOM 680 C CA . GLU A 1 86 ? 12.305 12.539 -5.129 1 95.31 86 GLU A CA 1
ATOM 681 C C . GLU A 1 86 ? 13.172 13.297 -4.125 1 95.31 86 GLU A C 1
ATOM 683 O O . GLU A 1 86 ? 14.328 12.93 -3.896 1 95.31 86 GLU A O 1
ATOM 688 N N . ASN A 1 87 ? 12.695 14.375 -3.539 1 95.88 87 ASN A N 1
ATOM 689 C CA . ASN A 1 87 ? 13.414 15.156 -2.541 1 95.88 87 ASN A CA 1
ATOM 690 C C . ASN A 1 87 ? 12.984 14.797 -1.123 1 95.88 87 ASN A C 1
ATOM 692 O O . ASN A 1 87 ? 13.25 15.539 -0.179 1 95.88 87 ASN A O 1
ATOM 696 N N . ASP A 1 88 ? 12.203 13.742 -0.959 1 96.19 88 ASP A N 1
ATOM 697 C CA . ASP A 1 88 ? 11.75 13.188 0.312 1 96.19 88 ASP A CA 1
ATOM 698 C C . ASP A 1 88 ? 10.695 14.078 0.958 1 96.19 88 ASP A C 1
ATOM 700 O O . ASP A 1 88 ? 10.508 14.047 2.176 1 96.19 88 ASP A O 1
ATOM 704 N N . ARG A 1 89 ? 10.125 14.922 0.097 1 96.94 89 ARG A N 1
ATOM 705 C CA . ARG A 1 89 ? 9 15.711 0.588 1 96.94 89 ARG A CA 1
ATOM 706 C C . ARG A 1 89 ? 7.711 14.898 0.581 1 96.94 89 ARG A C 1
ATOM 708 O O . ARG A 1 89 ? 7.457 14.141 -0.356 1 96.94 89 ARG A O 1
ATOM 715 N N . MET A 1 90 ? 6.898 15.133 1.615 1 98.62 90 MET A N 1
ATOM 716 C CA . MET A 1 90 ? 5.602 14.461 1.658 1 98.62 90 MET A CA 1
ATOM 717 C C . MET A 1 90 ? 4.656 15.039 0.608 1 98.62 90 MET A C 1
ATOM 719 O O . MET A 1 90 ? 4.438 16.25 0.559 1 98.62 90 MET A O 1
ATOM 723 N N . VAL A 1 91 ? 4.055 14.141 -0.192 1 98.62 91 VAL A N 1
ATOM 724 C CA . VAL A 1 91 ? 3.225 14.617 -1.294 1 98.62 91 VAL A CA 1
ATOM 725 C C . VAL A 1 91 ? 1.941 13.789 -1.372 1 98.62 91 VAL A C 1
ATOM 727 O O . VAL A 1 91 ? 1.231 13.828 -2.379 1 98.62 91 VAL A O 1
ATOM 730 N N . GLY A 1 92 ? 1.614 13.023 -0.406 1 98.81 92 GLY A N 1
ATOM 731 C CA . GLY A 1 92 ? 0.427 12.18 -0.368 1 98.81 92 GLY A CA 1
ATOM 732 C C . GLY A 1 92 ? 0.435 11.188 0.779 1 98.81 92 GLY A C 1
ATOM 733 O O . GLY A 1 92 ? 1.271 11.281 1.682 1 98.81 92 GLY A O 1
ATOM 734 N N . SER A 1 93 ? -0.538 10.328 0.755 1 98.94 93 SER A N 1
ATOM 735 C CA . SER A 1 93 ? -0.694 9.352 1.828 1 98.94 93 SER A CA 1
ATOM 736 C C . SER A 1 93 ? -1.199 8.016 1.291 1 98.94 93 SER A C 1
ATOM 738 O O . SER A 1 93 ? -1.877 7.969 0.262 1 98.94 93 SER A O 1
ATOM 740 N N . MET A 1 94 ? -0.875 7.012 1.974 1 98.69 94 MET A N 1
ATOM 741 C CA . MET A 1 94 ? -1.451 5.699 1.708 1 98.69 94 MET A CA 1
ATOM 742 C C . MET A 1 94 ? -1.947 5.051 2.998 1 98.69 94 MET A C 1
ATOM 744 O O . MET A 1 94 ? -1.426 5.332 4.078 1 98.69 94 MET A O 1
ATOM 748 N N . PHE A 1 95 ? -2.943 4.195 2.803 1 98.56 95 PHE A N 1
ATOM 749 C CA . PHE A 1 95 ? -3.572 3.467 3.898 1 98.56 95 PHE A CA 1
ATOM 750 C C . PHE A 1 95 ? -3.863 2.027 3.494 1 98.56 95 PHE A C 1
ATOM 752 O O . PHE A 1 95 ? -4.215 1.759 2.342 1 98.56 95 PHE A O 1
ATOM 759 N N . ILE A 1 96 ? -3.689 1.161 4.395 1 98.44 96 ILE A N 1
ATOM 760 C CA . ILE A 1 96 ? -4.402 -0.112 4.375 1 98.44 96 ILE A CA 1
ATOM 761 C C . ILE A 1 96 ? -5.52 -0.094 5.418 1 98.44 96 ILE A C 1
ATOM 763 O O . ILE A 1 96 ? -5.258 0.041 6.613 1 98.44 96 ILE A O 1
ATOM 767 N N . ILE A 1 97 ? -6.758 -0.275 4.93 1 98.19 97 ILE A N 1
ATOM 768 C CA . ILE A 1 97 ? -7.938 -0.041 5.758 1 98.19 97 ILE A CA 1
ATOM 769 C C . ILE A 1 97 ? -8.828 -1.279 5.742 1 98.19 97 ILE A C 1
ATOM 771 O O . ILE A 1 97 ? -9.078 -1.857 4.68 1 98.19 97 ILE A O 1
ATOM 775 N N . ASN A 1 98 ? -9.258 -1.693 6.898 1 97.69 98 ASN A N 1
ATOM 776 C CA . ASN A 1 98 ? -10.297 -2.705 7.051 1 97.69 98 ASN A CA 1
ATOM 777 C C . ASN A 1 98 ? -11.688 -2.088 6.992 1 97.69 98 ASN A C 1
ATOM 779 O O . ASN A 1 98 ? -12 -1.167 7.75 1 97.69 98 ASN A O 1
ATOM 783 N N . ALA A 1 99 ? -12.547 -2.553 6.062 1 97.25 99 ALA A N 1
ATOM 784 C CA . ALA A 1 99 ? -13.891 -1.996 5.902 1 97.25 99 ALA A CA 1
ATOM 785 C C . ALA A 1 99 ? -14.836 -3.01 5.262 1 97.25 99 ALA A C 1
ATOM 787 O O . ALA A 1 99 ? -14.383 -3.973 4.633 1 97.25 99 ALA A O 1
ATOM 788 N N . ASP A 1 100 ? -16.094 -2.771 5.418 1 95.38 100 ASP A N 1
ATOM 789 C CA . ASP A 1 100 ? -17.094 -3.666 4.848 1 95.38 100 ASP A CA 1
ATOM 790 C C . ASP A 1 100 ? -17.328 -3.371 3.367 1 95.38 100 ASP A C 1
ATOM 792 O O . ASP A 1 100 ? -17.891 -4.191 2.645 1 95.38 100 ASP A O 1
ATOM 796 N N . SER A 1 101 ? -16.938 -2.184 2.939 1 96.12 101 SER A N 1
ATOM 797 C CA . SER A 1 101 ? -17.141 -1.765 1.556 1 96.12 101 SER A CA 1
ATOM 798 C C . SER A 1 101 ? -16.234 -0.604 1.19 1 96.12 101 SER A C 1
ATOM 800 O O . SER A 1 101 ? -15.641 0.033 2.07 1 96.12 101 SER A O 1
ATOM 802 N N . GLU A 1 102 ? -16.109 -0.421 -0.096 1 97.31 102 GLU A N 1
ATOM 803 C CA . GLU A 1 102 ? -15.383 0.749 -0.573 1 97.31 102 GLU A CA 1
ATOM 804 C C . GLU A 1 102 ? -16.016 2.041 -0.075 1 97.31 102 GLU A C 1
ATOM 806 O O . GLU A 1 102 ? -15.32 3.006 0.242 1 97.31 102 GLU A O 1
ATOM 811 N N . ALA A 1 103 ? -17.375 2.107 -0.02 1 97.69 103 ALA A N 1
ATOM 812 C CA . ALA A 1 103 ? -18.094 3.279 0.474 1 97.69 103 ALA A CA 1
ATOM 813 C C . ALA A 1 103 ? -17.688 3.605 1.908 1 97.69 103 ALA A C 1
ATOM 815 O O . ALA A 1 103 ? -17.531 4.777 2.262 1 97.69 103 ALA A O 1
ATOM 816 N N . GLU A 1 104 ? -17.516 2.607 2.756 1 97.19 104 GLU A N 1
ATOM 817 C CA . GLU A 1 104 ? -17.109 2.824 4.137 1 97.19 104 GLU A CA 1
ATOM 818 C C . GLU A 1 104 ? -15.68 3.365 4.207 1 97.19 104 GLU A C 1
ATOM 820 O O . GLU A 1 104 ? -15.367 4.199 5.059 1 97.19 104 GLU A O 1
ATOM 825 N N . VAL A 1 105 ? -14.758 2.893 3.299 1 98.19 105 VAL A N 1
ATOM 826 C CA . VAL A 1 105 ? -13.406 3.434 3.217 1 98.19 105 VAL A CA 1
ATOM 827 C C . VAL A 1 105 ? -13.461 4.934 2.947 1 98.19 105 VAL A C 1
ATOM 829 O O . VAL A 1 105 ? -12.805 5.723 3.635 1 98.19 105 VAL A O 1
ATOM 832 N N . LYS A 1 106 ? -14.266 5.32 1.998 1 98.38 106 LYS A N 1
ATOM 833 C CA . LYS A 1 106 ? -14.414 6.727 1.64 1 98.38 106 LYS A CA 1
ATOM 834 C C . LYS A 1 106 ? -14.93 7.543 2.822 1 98.38 106 LYS A C 1
ATOM 836 O O . LYS A 1 106 ? -14.43 8.633 3.096 1 98.38 106 LYS A O 1
ATOM 841 N N . GLU A 1 107 ? -15.883 6.977 3.512 1 97.75 107 GLU A N 1
ATOM 842 C CA . GLU A 1 107 ? -16.453 7.668 4.66 1 97.75 107 GLU A CA 1
ATOM 843 C C . GLU A 1 107 ? -15.406 7.918 5.738 1 97.75 107 GLU A C 1
ATOM 845 O O . GLU A 1 107 ? -15.328 9.016 6.289 1 97.75 107 GLU A O 1
ATOM 850 N N . VAL A 1 108 ? -14.641 6.914 6.027 1 97.56 108 VAL A N 1
ATOM 851 C CA . VAL A 1 108 ? -13.586 7.023 7.031 1 97.56 108 VAL A CA 1
ATOM 852 C C . VAL A 1 108 ? -12.602 8.109 6.621 1 97.56 108 VAL A C 1
ATOM 854 O O . VAL A 1 108 ? -12.258 8.984 7.426 1 97.56 108 VAL A O 1
ATOM 857 N N . LEU A 1 109 ? -12.18 8.188 5.355 1 98.19 109 LEU A N 1
ATOM 858 C CA . LEU A 1 109 ? -11.125 9.078 4.887 1 98.19 109 LEU A CA 1
ATOM 859 C C . LEU A 1 109 ? -11.648 10.5 4.734 1 98.19 109 LEU A C 1
ATOM 861 O O . LEU A 1 109 ? -10.891 11.461 4.906 1 98.19 109 LEU A O 1
ATOM 865 N N . GLN A 1 110 ? -12.938 10.641 4.465 1 98.31 110 GLN A N 1
ATOM 866 C CA . GLN A 1 110 ? -13.531 11.961 4.285 1 98.31 110 GLN A CA 1
ATOM 867 C C . GLN A 1 110 ? -13.641 12.703 5.613 1 98.31 110 GLN A C 1
ATOM 869 O O . GLN A 1 110 ? -13.781 13.93 5.633 1 98.31 110 GLN A O 1
ATOM 874 N N . LYS A 1 111 ? -13.547 11.9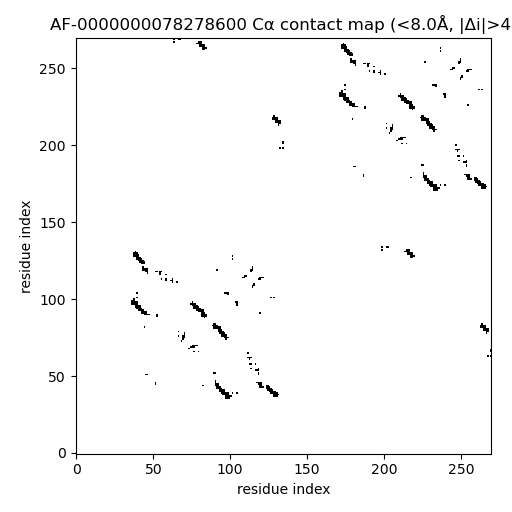77 6.691 1 97.94 111 LYS A N 1
ATOM 875 C CA . LYS A 1 111 ? -13.602 12.578 8.023 1 97.94 111 LYS A CA 1
ATOM 876 C C . LYS A 1 111 ? -12.227 13.039 8.477 1 97.94 111 LYS A C 1
ATOM 878 O O . LYS A 1 111 ? -12.102 13.766 9.461 1 97.94 111 LYS A O 1
ATOM 883 N N . ASP A 1 112 ? -11.18 12.625 7.816 1 98.31 112 ASP A N 1
ATOM 884 C CA . ASP A 1 112 ? -9.805 12.938 8.195 1 98.31 112 ASP A CA 1
ATOM 885 C C . ASP A 1 112 ? -9.508 14.422 7.996 1 98.31 112 ASP A C 1
ATOM 887 O O . ASP A 1 112 ? -9.953 15.023 7.023 1 98.31 112 ASP A O 1
ATOM 891 N N . LEU A 1 113 ? -8.742 14.992 8.812 1 98.56 113 LEU A N 1
ATOM 892 C CA . LEU A 1 113 ? -8.383 16.406 8.75 1 98.56 113 LEU A CA 1
ATOM 893 C C . LEU A 1 113 ? -7.676 16.734 7.441 1 98.56 113 LEU A C 1
ATOM 895 O O . LEU A 1 113 ? -7.809 17.844 6.918 1 98.56 113 LEU A O 1
ATOM 899 N N . TYR A 1 114 ? -6.871 15.82 6.875 1 98.88 114 TYR A N 1
ATOM 900 C CA . TYR A 1 114 ? -6.211 16.062 5.598 1 98.88 114 TYR A CA 1
ATOM 901 C C . TYR A 1 114 ? -7.234 16.25 4.48 1 98.88 114 TYR A C 1
ATOM 903 O O . TYR A 1 114 ? -6.996 16.984 3.52 1 98.88 114 TYR A O 1
ATOM 911 N N . TYR A 1 115 ? -8.312 15.578 4.617 1 98.75 115 TYR A N 1
ATOM 912 C CA . TYR A 1 115 ? -9.414 15.742 3.67 1 98.75 115 TYR A CA 1
ATOM 913 C C . TYR A 1 115 ? -10.133 17.062 3.889 1 98.75 115 TYR A C 1
ATOM 915 O O . TYR A 1 115 ? -10.289 17.859 2.955 1 98.75 115 TYR A O 1
ATOM 923 N N . THR A 1 116 ? -10.477 17.422 5.09 1 98.56 116 THR A N 1
ATOM 924 C CA . THR A 1 116 ? -11.328 18.578 5.395 1 98.56 116 THR A CA 1
ATOM 925 C C . THR A 1 116 ? -10.531 19.875 5.336 1 98.56 116 THR A C 1
ATOM 927 O O . THR A 1 116 ? -11.094 20.938 5.117 1 98.56 116 THR A O 1
ATOM 930 N N . SER A 1 117 ? -9.258 19.797 5.531 1 98.38 117 SER A N 1
ATOM 931 C CA . SER A 1 117 ? -8.422 21 5.512 1 98.38 117 SER A CA 1
ATOM 932 C C . SER A 1 117 ? -7.762 21.188 4.152 1 98.38 117 SER A C 1
ATOM 934 O O . SER A 1 117 ? -6.789 21.938 4.031 1 98.38 117 SER A O 1
ATOM 936 N N . ASN A 1 118 ? -8.141 20.391 3.201 1 98.38 118 ASN A N 1
ATOM 937 C CA . ASN A 1 118 ? -7.742 20.562 1.808 1 98.38 118 ASN A CA 1
ATOM 938 C C . ASN A 1 118 ? -6.258 20.266 1.612 1 98.38 118 ASN A C 1
ATOM 940 O O . ASN A 1 118 ? -5.578 20.938 0.841 1 98.38 118 ASN A O 1
ATOM 944 N N . VAL A 1 119 ? -5.738 19.375 2.398 1 98.81 119 VAL A N 1
ATOM 945 C CA . VAL A 1 119 ? -4.391 18.859 2.172 1 98.81 119 VAL A CA 1
ATOM 946 C C . VAL A 1 119 ? -4.391 17.938 0.958 1 98.81 119 VAL A C 1
ATOM 948 O O . VAL A 1 119 ? -3.625 18.141 0.014 1 98.81 119 VAL A O 1
ATOM 951 N N . TRP A 1 120 ? -5.258 16.953 1.008 1 98.88 120 TRP A N 1
ATOM 952 C CA . TRP A 1 120 ? -5.387 15.984 -0.073 1 98.88 120 TRP A CA 1
ATOM 953 C C . TRP A 1 120 ? -6.168 16.578 -1.244 1 98.88 120 TRP A C 1
ATOM 955 O O . TRP A 1 120 ? -7.16 17.281 -1.045 1 98.88 120 TRP A O 1
ATOM 965 N N . ASP A 1 121 ? -5.688 16.359 -2.453 1 98.81 121 ASP A N 1
ATOM 966 C CA . ASP A 1 121 ? -6.535 16.516 -3.631 1 98.81 121 ASP A CA 1
ATOM 967 C C . ASP A 1 121 ? -7.621 15.453 -3.682 1 98.81 121 ASP A C 1
ATOM 969 O O . ASP A 1 121 ? -7.344 14.289 -3.984 1 98.81 121 ASP A O 1
ATOM 973 N N . LYS A 1 122 ? -8.797 15.891 -3.438 1 98.38 122 LYS A N 1
ATOM 974 C CA . LYS A 1 122 ? -9.914 14.977 -3.248 1 98.38 122 LYS A CA 1
ATOM 975 C C . LYS A 1 122 ? -10.156 14.133 -4.496 1 98.38 122 LYS A C 1
ATOM 977 O O . LYS A 1 122 ? -10.641 13 -4.406 1 98.38 122 LYS A O 1
ATOM 982 N N . ASP A 1 123 ? -9.82 14.617 -5.656 1 98.19 123 ASP A N 1
ATOM 983 C CA . ASP A 1 123 ? -10.047 13.93 -6.922 1 98.19 123 ASP A CA 1
ATOM 984 C C . ASP A 1 123 ? -8.977 12.867 -7.168 1 98.19 123 ASP A C 1
ATOM 986 O O . ASP A 1 123 ? -9.086 12.07 -8.102 1 98.19 123 ASP A O 1
ATOM 990 N N . SER A 1 124 ? -7.973 12.758 -6.301 1 98.69 124 SER A N 1
ATOM 991 C CA . SER A 1 124 ? -6.855 11.844 -6.516 1 98.69 124 SER A CA 1
ATOM 992 C C . SER A 1 124 ? -7.062 10.531 -5.754 1 98.69 124 SER A C 1
ATOM 994 O O . SER A 1 124 ? -6.227 9.633 -5.824 1 98.69 124 SER A O 1
ATOM 9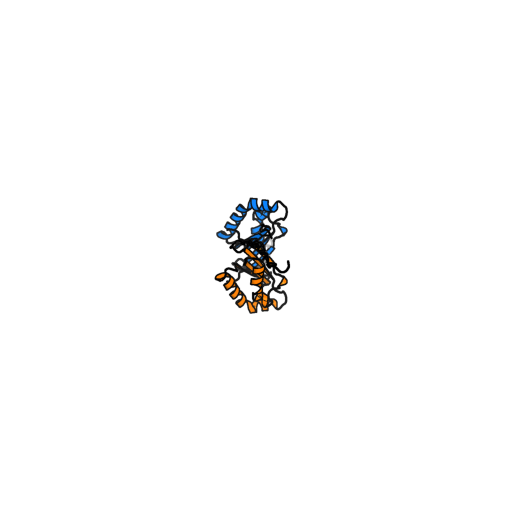96 N N . LEU A 1 125 ? -8.164 10.344 -5.117 1 98.81 125 LEU A N 1
ATOM 997 C CA . LEU A 1 125 ? -8.398 9.156 -4.305 1 98.81 125 LEU A CA 1
ATOM 998 C C . LEU A 1 125 ? -8.359 7.895 -5.156 1 98.81 125 LEU A C 1
ATOM 1000 O O . LEU A 1 125 ? -9.016 7.82 -6.195 1 98.81 125 LEU A O 1
ATOM 1004 N N . TYR A 1 126 ? -7.535 7.039 -4.762 1 98.5 126 TYR A N 1
ATOM 1005 C CA . TYR A 1 126 ? -7.461 5.68 -5.285 1 98.5 126 TYR A CA 1
ATOM 1006 C C . TYR A 1 126 ? -7.812 4.66 -4.211 1 98.5 126 TYR A C 1
ATOM 1008 O O . TYR A 1 126 ? -7.297 4.727 -3.092 1 98.5 126 TYR A O 1
ATOM 1016 N N . ILE A 1 127 ? -8.719 3.762 -4.504 1 98.81 127 ILE A N 1
ATOM 1017 C CA . ILE A 1 127 ? -9.07 2.666 -3.607 1 98.81 127 ILE A CA 1
ATOM 1018 C C . ILE A 1 127 ? -9.047 1.345 -4.371 1 98.81 127 ILE A C 1
ATOM 1020 O O . ILE A 1 127 ? -9.586 1.254 -5.48 1 98.81 127 ILE A O 1
ATOM 1024 N N . HIS A 1 128 ? -8.438 0.356 -3.752 1 98.81 128 HIS A N 1
ATOM 1025 C CA . HIS A 1 128 ? -8.453 -0.98 -4.336 1 98.81 128 HIS A CA 1
ATOM 1026 C C . HIS A 1 128 ? -8.602 -2.051 -3.264 1 98.81 128 HIS A C 1
ATOM 1028 O O . HIS A 1 128 ? -7.883 -2.041 -2.264 1 98.81 128 HIS A O 1
ATOM 1034 N N . LYS A 1 129 ? -9.516 -2.979 -3.523 1 98.75 129 LYS A N 1
ATOM 1035 C CA . LYS A 1 129 ? -9.688 -4.098 -2.6 1 98.75 129 LYS A CA 1
ATOM 1036 C C . LYS A 1 129 ? -8.484 -5.031 -2.639 1 98.75 129 LYS A C 1
ATOM 1038 O O . LYS A 1 129 ? -7.969 -5.34 -3.715 1 98.75 129 LYS A O 1
ATOM 1043 N N . ILE A 1 130 ? -8.086 -5.488 -1.47 1 98.81 130 ILE A N 1
ATOM 1044 C CA . ILE A 1 130 ? -6.922 -6.363 -1.395 1 98.81 130 ILE A CA 1
ATOM 1045 C C . ILE A 1 130 ? -7.211 -7.527 -0.454 1 98.81 130 ILE A C 1
ATOM 1047 O O . ILE A 1 130 ? -8.188 -7.504 0.295 1 98.81 130 ILE A O 1
ATOM 1051 N N . ARG A 1 131 ? -6.395 -8.531 -0.545 1 98.25 131 ARG A N 1
ATOM 1052 C CA . ARG A 1 131 ? -6.391 -9.656 0.382 1 98.25 131 ARG A CA 1
ATOM 1053 C C . ARG A 1 131 ? -4.977 -9.961 0.869 1 98.25 131 ARG A C 1
ATOM 1055 O O . ARG A 1 131 ? -4.121 -10.383 0.086 1 98.25 131 ARG A O 1
ATOM 1062 N N . LYS A 1 132 ? -4.789 -9.727 2.139 1 97.38 132 LYS A N 1
ATOM 1063 C CA . LYS A 1 132 ? -3.48 -9.938 2.746 1 97.38 132 LYS A CA 1
ATOM 1064 C C . LYS A 1 132 ? -3.029 -11.391 2.574 1 97.38 132 LYS A C 1
ATOM 1066 O O . LYS A 1 132 ? -3.811 -12.32 2.785 1 97.38 132 LYS A O 1
ATOM 1071 N N . ALA A 1 133 ? -1.74 -11.531 2.18 1 97.25 133 ALA A N 1
ATOM 1072 C CA . ALA A 1 133 ? -1.173 -12.875 2.066 1 97.25 133 ALA A CA 1
ATOM 1073 C C . ALA A 1 133 ? -1.101 -13.555 3.43 1 97.25 133 ALA A C 1
ATOM 1075 O O . ALA A 1 133 ? -0.79 -12.914 4.438 1 97.25 133 ALA A O 1
ATOM 1076 N N . PRO A 1 134 ? -1.396 -14.836 3.445 1 95.06 134 PRO A N 1
ATOM 1077 C CA . PRO A 1 134 ? -1.341 -15.57 4.711 1 95.06 134 PRO A CA 1
ATOM 1078 C C . PRO A 1 134 ? 0.085 -15.93 5.125 1 95.06 134 PRO A C 1
ATOM 1080 O O . PRO A 1 134 ? 0.42 -17.109 5.234 1 95.06 134 PRO A O 1
ATOM 1083 N N . ILE A 1 135 ? 0.922 -15.055 5.289 1 91.69 135 ILE A N 1
ATOM 1084 C CA . ILE A 1 135 ? 2.322 -15.297 5.617 1 91.69 135 ILE A CA 1
ATOM 1085 C C . ILE A 1 135 ? 2.707 -14.492 6.855 1 91.69 135 ILE A C 1
ATOM 1087 O O . ILE A 1 135 ? 2.07 -13.484 7.168 1 91.69 135 ILE A O 1
ATOM 1091 N N . MET B 1 1 ? 105.25 23.562 -26.641 1 27.61 1 MET B N 1
ATOM 1092 C CA . MET B 1 1 ? 104.5 24.188 -25.562 1 27.61 1 MET B CA 1
ATOM 1093 C C . MET B 1 1 ? 103.25 23.406 -25.25 1 27.61 1 MET B C 1
ATOM 1095 O O . MET B 1 1 ? 102.375 23.891 -24.547 1 27.61 1 MET B O 1
ATOM 1099 N N . LEU B 1 2 ? 102.938 22.109 -25.797 1 28.17 2 LEU B N 1
ATOM 1100 C CA . LEU B 1 2 ? 101.75 21.547 -26.328 1 28.17 2 LEU B CA 1
ATOM 1101 C C . LEU B 1 2 ? 100.875 20.953 -25.219 1 28.17 2 LEU B C 1
ATOM 1103 O O . LEU B 1 2 ? 99.688 21.25 -25.141 1 28.17 2 LEU B O 1
ATOM 1107 N N . SER B 1 3 ? 100.938 19.703 -24.641 1 31.5 3 SER B N 1
ATOM 1108 C CA . SER B 1 3 ? 99.938 18.672 -24.781 1 31.5 3 SER B CA 1
ATOM 1109 C C . SER B 1 3 ? 99 18.641 -23.562 1 31.5 3 SER B C 1
ATOM 1111 O O . SER B 1 3 ? 98.188 17.719 -23.422 1 31.5 3 SER B O 1
ATOM 1113 N N . THR B 1 4 ? 99.125 19.625 -22.531 1 30.23 4 THR B N 1
ATOM 1114 C CA . THR B 1 4 ? 98.688 19.062 -21.266 1 30.23 4 THR B CA 1
ATOM 1115 C C . THR B 1 4 ? 97.188 18.734 -21.328 1 30.23 4 THR B C 1
ATOM 1117 O O . THR B 1 4 ? 96.5 19.156 -22.266 1 30.23 4 THR B O 1
ATOM 1120 N N . GLY B 1 5 ? 96.375 18.656 -20.156 1 26.81 5 GLY B N 1
ATOM 1121 C CA . GLY B 1 5 ? 95.625 17.828 -19.266 1 26.81 5 GLY B CA 1
ATOM 1122 C C . GLY B 1 5 ? 94.125 18.125 -19.344 1 26.81 5 GLY B C 1
ATOM 1123 O O . GLY B 1 5 ? 93.625 19.016 -18.641 1 26.81 5 GLY B O 1
ATOM 1124 N N . LYS B 1 6 ? 93.438 18.25 -20.594 1 32.72 6 LYS B N 1
ATOM 1125 C CA . LYS B 1 6 ? 92.062 18.719 -20.625 1 32.72 6 LYS B CA 1
ATOM 1126 C C . LYS B 1 6 ? 91.188 17.828 -19.812 1 32.72 6 LYS B C 1
ATOM 1128 O O . LYS B 1 6 ? 91 16.641 -20.125 1 32.72 6 LYS B O 1
ATOM 1133 N N . ASN B 1 7 ? 91.125 18 -18.344 1 26.94 7 ASN B N 1
ATOM 1134 C CA . ASN B 1 7 ? 90.312 17.328 -17.359 1 26.94 7 ASN B CA 1
ATOM 1135 C C . ASN B 1 7 ? 88.812 17.375 -17.734 1 26.94 7 ASN B C 1
ATOM 1137 O O . ASN B 1 7 ? 88.312 18.406 -18.219 1 26.94 7 ASN B O 1
ATOM 1141 N N . MET B 1 8 ? 88.125 16.219 -18.016 1 28.92 8 MET B N 1
ATOM 1142 C CA . MET B 1 8 ? 86.812 15.633 -18.359 1 28.92 8 MET B CA 1
ATOM 1143 C C . MET B 1 8 ? 85.75 15.961 -17.312 1 28.92 8 MET B C 1
ATOM 1145 O O . MET B 1 8 ? 85.375 15.109 -16.5 1 28.92 8 MET B O 1
ATOM 1149 N N . PHE B 1 9 ? 85.562 17.266 -16.734 1 28.42 9 PHE B N 1
ATOM 1150 C CA . PHE B 1 9 ? 84.562 17.406 -15.672 1 28.42 9 PHE B CA 1
ATOM 1151 C C . PHE B 1 9 ? 83.188 17.078 -16.172 1 28.42 9 PHE B C 1
ATOM 1153 O O . PHE B 1 9 ? 82.625 17.766 -17.031 1 28.42 9 PHE B O 1
ATOM 1160 N N . ARG B 1 10 ? 82.812 15.773 -16.375 1 28.09 10 ARG B N 1
ATOM 1161 C CA . ARG B 1 10 ? 81.438 15.32 -16.672 1 28.09 10 ARG B CA 1
ATOM 1162 C C . ARG B 1 10 ? 80.5 15.781 -15.586 1 28.09 10 ARG B C 1
ATOM 1164 O O . ARG B 1 10 ? 80.562 15.383 -14.43 1 28.09 10 ARG B O 1
ATOM 1171 N N . ALA B 1 11 ? 79.938 17.062 -15.531 1 27.75 11 ALA B N 1
ATOM 1172 C CA . ALA B 1 11 ? 78.938 17.609 -14.633 1 27.75 11 ALA B CA 1
ATOM 1173 C C . ALA B 1 11 ? 77.688 16.781 -14.664 1 27.75 11 ALA B C 1
ATOM 1175 O O . ALA B 1 11 ? 77.062 16.594 -15.727 1 27.75 11 ALA B O 1
ATOM 1176 N N . ILE B 1 12 ? 77.438 15.727 -13.789 1 31.05 12 ILE B N 1
ATOM 1177 C CA . ILE B 1 12 ? 76.25 14.922 -13.438 1 31.05 12 ILE B CA 1
ATOM 1178 C C . ILE B 1 12 ? 75.062 15.836 -13.109 1 31.05 12 ILE B C 1
ATOM 1180 O O . ILE B 1 12 ? 75.188 16.625 -12.164 1 31.05 12 ILE B O 1
ATOM 1184 N N . GLY B 1 13 ? 74.438 16.484 -14.094 1 30.8 13 GLY B N 1
ATOM 1185 C CA . GLY B 1 13 ? 73.188 17.234 -13.891 1 30.8 13 GLY B CA 1
ATOM 1186 C C . GLY B 1 13 ? 72.188 16.484 -13.07 1 30.8 13 GLY B C 1
ATOM 1187 O O . GLY B 1 13 ? 71.812 15.352 -13.383 1 30.8 13 GLY B O 1
ATOM 1188 N N . LYS B 1 14 ? 72.188 16.578 -11.695 1 30.38 14 LYS B N 1
ATOM 1189 C CA . LYS B 1 14 ? 71.25 16.094 -10.727 1 30.38 14 LYS B CA 1
ATOM 1190 C C . LYS B 1 14 ? 69.812 16.5 -11.125 1 30.38 14 LYS B C 1
ATOM 1192 O O . LYS B 1 14 ? 69.562 17.688 -11.312 1 30.38 14 LYS B O 1
ATOM 1197 N N . GLY B 1 15 ? 69.125 15.742 -12.047 1 34.88 15 GLY B N 1
ATOM 1198 C CA . GLY B 1 15 ? 67.688 15.914 -12.367 1 34.88 15 GLY B CA 1
ATOM 1199 C C . GLY B 1 15 ? 66.812 16.109 -11.141 1 34.88 15 GLY B C 1
ATOM 1200 O O . GLY B 1 15 ? 67.062 15.5 -10.102 1 34.88 15 GLY B O 1
ATOM 1201 N N . MET B 1 16 ? 66.312 17.281 -10.828 1 37.84 16 MET B N 1
ATOM 1202 C CA . MET B 1 16 ? 65.375 17.625 -9.758 1 37.84 16 MET B CA 1
ATOM 1203 C C . MET B 1 16 ? 64.188 16.688 -9.758 1 37.84 16 MET B C 1
ATOM 1205 O O . MET B 1 16 ? 63.656 16.359 -10.812 1 37.84 16 MET B O 1
ATOM 1209 N N . PRO B 1 17 ? 63.969 15.844 -8.672 1 35.09 17 PRO B N 1
ATOM 1210 C CA . PRO B 1 17 ? 62.812 14.953 -8.531 1 35.09 17 PRO B CA 1
ATOM 1211 C C . PRO B 1 17 ? 61.469 15.672 -8.734 1 35.09 17 PRO B C 1
ATOM 1213 O O . PRO B 1 17 ? 61.375 16.859 -8.438 1 35.09 17 PRO B O 1
ATOM 1216 N N . ARG B 1 18 ? 60.719 15.367 -9.789 1 37.53 18 ARG B N 1
ATOM 1217 C CA . ARG B 1 18 ? 59.344 15.844 -10.055 1 37.53 18 ARG B CA 1
ATOM 1218 C C . ARG B 1 18 ? 58.5 15.836 -8.789 1 37.53 18 ARG B C 1
ATOM 1220 O O . ARG B 1 18 ? 58.719 14.992 -7.906 1 37.53 18 ARG B O 1
ATOM 1227 N N . ALA B 1 19 ? 57.938 17.047 -8.383 1 35.03 19 ALA B N 1
ATOM 1228 C CA . ALA B 1 19 ? 56.938 17.25 -7.316 1 35.03 19 ALA B CA 1
ATOM 1229 C C . ALA B 1 19 ? 55.875 16.188 -7.359 1 35.03 19 ALA B C 1
ATOM 1231 O O . ALA B 1 19 ? 55.312 15.891 -8.422 1 35.03 19 ALA B O 1
ATOM 1232 N N . ALA B 1 20 ? 55.844 15.203 -6.449 1 37.56 20 ALA B N 1
ATOM 1233 C CA . ALA B 1 20 ? 54.781 14.242 -6.156 1 37.56 20 ALA B CA 1
ATOM 1234 C C . ALA B 1 20 ? 53.406 14.906 -6.215 1 37.56 20 ALA B C 1
ATOM 1236 O O . ALA B 1 20 ? 53.156 15.875 -5.496 1 37.56 20 ALA B O 1
ATOM 1237 N N . ARG B 1 21 ? 52.781 14.953 -7.398 1 39.31 21 ARG B N 1
ATOM 1238 C CA . ARG B 1 21 ? 51.375 15.367 -7.512 1 39.31 21 ARG B CA 1
ATOM 1239 C C . ARG B 1 21 ? 50.531 14.773 -6.391 1 39.31 21 ARG B C 1
ATOM 1241 O O . ARG B 1 21 ? 50.469 13.547 -6.246 1 39.31 21 ARG B O 1
ATOM 1248 N N . MET B 1 22 ? 50.312 15.453 -5.316 1 36 22 MET B N 1
ATOM 1249 C CA . MET B 1 22 ? 49.344 15.094 -4.277 1 36 22 MET B CA 1
ATOM 1250 C C . MET B 1 22 ? 48 14.719 -4.891 1 36 22 MET B C 1
ATOM 1252 O O . MET B 1 22 ? 47.375 15.539 -5.559 1 36 22 MET B O 1
ATOM 1256 N N . GLN B 1 23 ? 47.75 13.523 -5.363 1 36.47 23 GLN B N 1
ATOM 1257 C CA . GLN B 1 23 ? 46.438 13.023 -5.766 1 36.47 23 GLN B CA 1
ATOM 1258 C C . GLN B 1 23 ? 45.375 13.422 -4.762 1 36.47 23 GLN B C 1
ATOM 1260 O O . GLN B 1 23 ? 45.531 13.234 -3.553 1 36.47 23 GLN B O 1
ATOM 1265 N N . LYS B 1 24 ? 44.656 14.484 -4.977 1 35.94 24 LYS B N 1
ATOM 1266 C CA . LYS B 1 24 ? 43.438 14.789 -4.242 1 35.94 24 LYS B CA 1
ATOM 1267 C C . LYS B 1 24 ? 42.562 13.539 -4.062 1 35.94 24 LYS B C 1
ATOM 1269 O O . LYS B 1 24 ? 42.25 12.852 -5.035 1 35.94 24 LYS B O 1
ATOM 1274 N N . ASP B 1 25 ? 42.688 12.773 -2.957 1 39.16 25 ASP B N 1
ATOM 1275 C CA . ASP B 1 25 ? 41.719 11.75 -2.543 1 39.16 25 ASP B CA 1
ATOM 1276 C C . ASP B 1 25 ? 40.281 12.266 -2.676 1 39.16 25 ASP B C 1
ATOM 1278 O O . ASP B 1 25 ? 39.906 13.227 -2.004 1 39.16 25 ASP B O 1
ATOM 1282 N N . THR B 1 26 ? 39.781 12.508 -3.832 1 38.97 26 THR B N 1
ATOM 1283 C CA . THR B 1 26 ? 38.344 12.703 -3.891 1 38.97 26 THR B CA 1
ATOM 1284 C C . THR B 1 26 ? 37.625 11.648 -3.047 1 38.97 26 THR B C 1
ATOM 1286 O O . THR B 1 26 ? 37.625 10.469 -3.396 1 38.97 26 THR B O 1
ATOM 1289 N N . ARG B 1 27 ? 37.812 11.711 -1.716 1 36.62 27 ARG B N 1
ATOM 1290 C CA . ARG B 1 27 ? 36.906 10.906 -0.88 1 36.62 27 ARG B CA 1
ATOM 1291 C C . ARG B 1 27 ? 35.5 10.93 -1.422 1 36.62 27 ARG B C 1
ATOM 1293 O O . ARG B 1 27 ? 34.875 12 -1.547 1 36.62 27 ARG B O 1
ATOM 1300 N N . SER B 1 28 ? 35.25 10.055 -2.344 1 37.97 28 SER B N 1
ATOM 1301 C CA . SER B 1 28 ? 33.844 9.797 -2.643 1 37.97 28 SER B CA 1
ATOM 1302 C C . SER B 1 28 ? 33 9.898 -1.386 1 37.97 28 SER B C 1
ATOM 1304 O O . SER B 1 28 ? 33.281 9.242 -0.379 1 37.97 28 SER B O 1
ATOM 1306 N N . PHE B 1 29 ? 32.688 11.094 -1.03 1 36.34 29 PHE B N 1
ATOM 1307 C CA . PHE B 1 29 ? 31.641 11.148 -0 1 36.34 29 PHE B CA 1
ATOM 1308 C C . PHE B 1 29 ? 30.656 9.992 -0.151 1 36.34 29 PHE B C 1
ATOM 1310 O O . PHE B 1 29 ? 29.891 9.945 -1.117 1 36.34 29 PHE B O 1
ATOM 1317 N N . SER B 1 30 ? 31.062 8.844 0.11 1 38.69 30 SER B N 1
ATOM 1318 C CA . SER B 1 30 ? 30.047 7.812 0.263 1 38.69 30 SER B CA 1
ATOM 1319 C C . SER B 1 30 ? 28.781 8.383 0.894 1 38.69 30 SER B C 1
ATOM 1321 O O . SER B 1 30 ? 28.828 9 1.961 1 38.69 30 SER B O 1
ATOM 1323 N N . ASN B 1 31 ? 27.969 9.203 0.146 1 36.81 31 ASN B N 1
ATOM 1324 C CA . ASN B 1 31 ? 26.625 9.438 0.693 1 36.81 31 ASN B CA 1
ATOM 1325 C C . ASN B 1 31 ? 26.234 8.367 1.709 1 36.81 31 ASN B C 1
ATOM 1327 O O . ASN B 1 31 ? 26.078 7.199 1.354 1 36.81 31 ASN B O 1
ATOM 1331 N N . MET B 1 32 ? 26.859 8.461 2.781 1 36.28 32 MET B N 1
ATOM 1332 C CA . MET B 1 32 ? 26.344 7.613 3.848 1 36.28 32 MET B CA 1
ATOM 1333 C C . MET B 1 32 ? 24.812 7.531 3.781 1 36.28 32 MET B C 1
ATOM 1335 O O . MET B 1 32 ? 24.125 8.492 4.121 1 36.28 32 MET B O 1
ATOM 1339 N N . SER B 1 33 ? 24.156 7.383 2.625 1 44.62 33 SER B N 1
ATOM 1340 C CA . SER B 1 33 ? 22.734 7.051 2.66 1 44.62 33 SER B CA 1
ATOM 1341 C C . SER B 1 33 ? 22.328 6.484 4.02 1 44.62 33 SER B C 1
ATOM 1343 O O . SER B 1 33 ? 23.047 5.668 4.594 1 44.62 33 SER B O 1
ATOM 1345 N N . SER B 1 34 ? 21.797 7.191 4.934 1 49.5 34 SER B N 1
ATOM 1346 C CA . SER B 1 34 ? 21.328 6.773 6.25 1 49.5 34 SER B CA 1
ATOM 1347 C C . SER B 1 34 ? 21 5.285 6.273 1 49.5 34 SER B C 1
ATOM 1349 O O . SER B 1 34 ? 20.516 4.734 5.277 1 49.5 34 SER B O 1
ATOM 1351 N N . LEU B 1 35 ? 21.656 4.453 7.145 1 59.31 35 LEU B N 1
ATOM 1352 C CA . LEU B 1 35 ? 21.594 3.033 7.473 1 59.31 35 LEU B CA 1
ATOM 1353 C C . LEU B 1 35 ? 20.156 2.531 7.465 1 59.31 35 LEU B C 1
ATOM 1355 O O . LEU B 1 35 ? 19.906 1.341 7.258 1 59.31 35 LEU B O 1
ATOM 1359 N N . ARG B 1 36 ? 19.234 3.459 7.703 1 74.75 36 ARG B N 1
ATOM 1360 C CA . ARG B 1 36 ? 17.906 2.855 7.723 1 74.75 36 ARG B CA 1
ATOM 1361 C C . ARG B 1 36 ? 17.312 2.795 6.316 1 74.75 36 ARG B C 1
ATOM 1363 O O . ARG B 1 36 ? 17.344 3.783 5.578 1 74.75 36 ARG B O 1
ATOM 1370 N N . LYS B 1 37 ? 17 1.697 5.91 1 90.38 37 LYS B N 1
ATOM 1371 C CA . LYS B 1 37 ? 16.422 1.482 4.586 1 90.38 37 LYS B CA 1
ATOM 1372 C C . LYS B 1 37 ? 15.156 2.322 4.391 1 90.38 37 LYS B C 1
ATOM 1374 O O . LYS B 1 37 ? 14.43 2.596 5.348 1 90.38 37 LYS B O 1
ATOM 1379 N N . SER B 1 38 ? 15.008 2.768 3.156 1 96.12 38 SER B N 1
ATOM 1380 C CA . SER B 1 38 ? 13.734 3.375 2.781 1 96.12 38 SER B CA 1
ATOM 1381 C C . SER B 1 38 ? 12.656 2.318 2.59 1 96.12 38 SER B C 1
ATOM 1383 O O . SER B 1 38 ? 12.953 1.123 2.52 1 96.12 38 SER B O 1
ATOM 1385 N N . GLN B 1 39 ? 11.438 2.826 2.604 1 97.94 39 GLN B N 1
ATOM 1386 C CA . GLN B 1 39 ? 10.312 1.937 2.328 1 97.94 39 GLN B CA 1
ATOM 1387 C C . GLN B 1 39 ? 9.602 2.338 1.042 1 97.94 39 GLN B C 1
ATOM 1389 O O . GLN B 1 39 ? 9.539 3.52 0.701 1 97.94 39 GLN B O 1
ATOM 1394 N N . TYR B 1 40 ? 9.07 1.344 0.361 1 98.75 40 TYR B N 1
ATOM 1395 C CA . TYR B 1 40 ? 8.406 1.562 -0.917 1 98.75 40 TYR B CA 1
ATOM 1396 C C . TYR B 1 40 ? 7.086 0.798 -0.982 1 98.75 40 TYR B C 1
ATOM 1398 O O . TYR B 1 40 ? 7 -0.34 -0.514 1 98.75 40 TYR B O 1
ATOM 1406 N N . LEU B 1 41 ? 6.066 1.452 -1.541 1 98.88 41 LEU B N 1
ATOM 1407 C CA . LEU B 1 41 ? 4.883 0.771 -2.057 1 98.88 41 LEU B CA 1
ATOM 1408 C C . LEU B 1 41 ? 5.102 0.316 -3.496 1 98.88 41 LEU B C 1
ATOM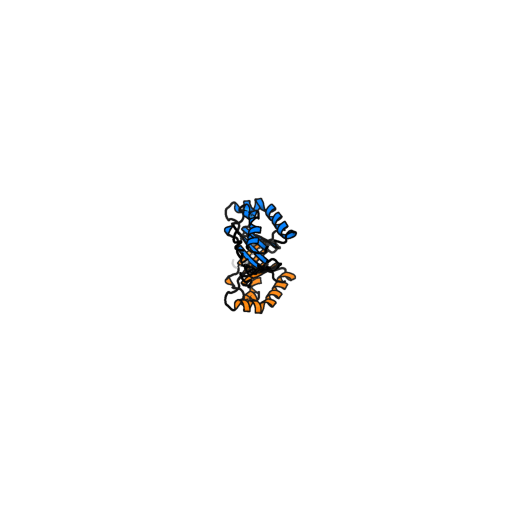 1410 O O . LEU B 1 41 ? 5.516 1.108 -4.344 1 98.88 41 LEU B O 1
ATOM 1414 N N . ALA B 1 42 ? 4.883 -0.949 -3.764 1 98.88 42 ALA B N 1
ATOM 1415 C CA . ALA B 1 42 ? 4.969 -1.46 -5.129 1 98.88 42 ALA B CA 1
ATOM 1416 C C . ALA B 1 42 ? 3.73 -2.275 -5.488 1 98.88 42 ALA B C 1
ATOM 1418 O O . ALA B 1 42 ? 3.197 -3.008 -4.648 1 98.88 42 ALA B O 1
ATOM 1419 N N . THR B 1 43 ? 3.297 -2.162 -6.773 1 98.88 43 THR B N 1
ATOM 1420 C CA . THR B 1 43 ? 2.166 -2.961 -7.23 1 98.88 43 THR B CA 1
ATOM 1421 C C . THR B 1 43 ? 2.41 -3.492 -8.641 1 98.88 43 THR B C 1
ATOM 1423 O O . THR B 1 43 ? 3.166 -2.898 -9.406 1 98.88 43 THR B O 1
ATOM 1426 N N . PHE B 1 44 ? 1.851 -4.625 -8.914 1 98.88 44 PHE B N 1
ATOM 1427 C CA . PHE B 1 44 ? 1.693 -5.176 -10.258 1 98.88 44 PHE B CA 1
ATOM 1428 C C . PHE B 1 44 ? 0.232 -5.5 -10.539 1 98.88 44 PHE B C 1
ATOM 1430 O O . PHE B 1 44 ? -0.482 -5.988 -9.664 1 98.88 44 PHE B O 1
ATOM 1437 N N . ARG B 1 45 ? -0.062 -5.336 -11.758 1 98.88 45 ARG B N 1
ATOM 1438 C CA . ARG B 1 45 ? -1.244 -6.004 -12.289 1 98.88 45 ARG B CA 1
ATOM 1439 C C . ARG B 1 45 ? -0.872 -7.324 -12.953 1 98.88 45 ARG B C 1
ATOM 1441 O O . ARG B 1 45 ? 0.204 -7.449 -13.539 1 98.88 45 ARG B O 1
ATOM 1448 N N . ASP B 1 46 ? -1.785 -8.242 -12.828 1 98.88 46 ASP B N 1
ATOM 1449 C CA . ASP B 1 46 ? -1.626 -9.461 -13.609 1 98.88 46 ASP B CA 1
ATOM 1450 C C . ASP B 1 46 ? -1.959 -9.227 -15.078 1 98.88 46 ASP B C 1
ATOM 1452 O O . ASP B 1 46 ? -2.652 -8.266 -15.414 1 98.88 46 ASP B O 1
ATOM 1456 N N . HIS B 1 47 ? -1.396 -10.148 -15.961 1 98.69 47 HIS B N 1
ATOM 1457 C CA . HIS B 1 47 ? -1.919 -10.172 -17.312 1 98.69 47 HIS B CA 1
ATOM 1458 C C . HIS B 1 47 ? -3.42 -10.438 -17.328 1 98.69 47 HIS B C 1
ATOM 1460 O O . HIS B 1 47 ? -3.969 -10.961 -16.359 1 98.69 47 HIS B O 1
ATOM 1466 N N . SER B 1 48 ? -4.09 -9.961 -18.422 1 96.94 48 SER B N 1
ATOM 1467 C CA . SER B 1 48 ? -5.543 -10.078 -18.469 1 96.94 48 SER B CA 1
ATOM 1468 C C . SER B 1 48 ? -5.988 -11.188 -19.406 1 96.94 48 SER B C 1
ATOM 1470 O O . SER B 1 48 ? -7.184 -11.398 -19.609 1 96.94 48 SER B O 1
ATOM 1472 N N . ASP B 1 49 ? -5.008 -11.883 -20.047 1 97.75 49 ASP B N 1
ATOM 1473 C CA . ASP B 1 49 ? -5.363 -12.961 -20.953 1 97.75 49 ASP B CA 1
ATOM 1474 C C . ASP B 1 49 ? -6.035 -14.117 -20.203 1 97.75 49 ASP B C 1
ATOM 1476 O O . ASP B 1 49 ? -5.914 -14.219 -18.984 1 97.75 49 ASP B O 1
ATOM 1480 N N . PRO B 1 50 ? -6.695 -15.039 -20.859 1 96.75 50 PRO B N 1
ATOM 1481 C CA . PRO B 1 50 ? -7.512 -16.078 -20.219 1 96.75 50 PRO B CA 1
ATOM 1482 C C . PRO B 1 50 ? -6.688 -17.031 -19.359 1 96.75 50 PRO B C 1
ATOM 1484 O O . PRO B 1 50 ? -7.223 -17.688 -18.469 1 96.75 50 PRO B O 1
ATOM 1487 N N . ASP B 1 51 ? -5.391 -17.141 -19.562 1 97.31 51 ASP B N 1
ATOM 1488 C CA . ASP B 1 51 ? -4.555 -18.109 -18.859 1 97.31 51 ASP B CA 1
ATOM 1489 C C . ASP B 1 51 ? -3.869 -17.484 -17.656 1 97.31 51 ASP B C 1
ATOM 1491 O O . ASP B 1 51 ? -3.176 -18.172 -16.906 1 97.31 51 ASP B O 1
ATOM 1495 N N . ALA B 1 52 ? -4.039 -16.25 -17.453 1 97 52 ALA B N 1
ATOM 1496 C CA . ALA B 1 52 ? -3.297 -15.516 -16.422 1 97 52 ALA B CA 1
ATOM 1497 C C . ALA B 1 52 ? -3.555 -16.094 -15.039 1 97 52 ALA B C 1
ATOM 1499 O O . ALA B 1 52 ? -2.619 -16.312 -14.266 1 97 52 ALA B O 1
ATOM 1500 N N . LEU B 1 53 ? -4.758 -16.297 -14.711 1 97 53 LEU B N 1
ATOM 1501 C CA . LEU B 1 53 ? -5.09 -16.812 -13.383 1 97 53 LEU B CA 1
ATOM 1502 C C . LEU B 1 53 ? -4.473 -18.188 -13.148 1 97 53 LEU B C 1
ATOM 1504 O O . LEU B 1 53 ? -3.955 -18.469 -12.07 1 97 53 LEU B O 1
ATOM 1508 N N . GLN B 1 54 ? -4.598 -19.031 -14.125 1 97.69 54 GLN B N 1
ATOM 1509 C CA . GLN B 1 54 ? -4.012 -20.359 -14 1 97.69 54 GLN B CA 1
ATOM 1510 C C . GLN B 1 54 ? -2.506 -20.281 -13.773 1 97.69 54 GLN B C 1
ATOM 1512 O O . GLN B 1 54 ? -1.952 -21.047 -12.969 1 97.69 54 GLN B O 1
ATOM 1517 N N . ARG B 1 55 ? -1.785 -19.422 -14.555 1 98.38 55 ARG B N 1
ATOM 1518 C CA . ARG B 1 55 ? -0.359 -19.219 -14.32 1 98.38 55 ARG B CA 1
ATOM 1519 C C . ARG B 1 55 ? -0.097 -18.797 -12.875 1 98.38 55 ARG B C 1
ATOM 1521 O O . ARG B 1 55 ? 0.827 -19.297 -12.234 1 98.38 55 ARG B O 1
ATOM 1528 N N . ARG B 1 56 ? -0.899 -17.844 -12.344 1 98.75 56 ARG B N 1
ATOM 1529 C CA . ARG B 1 56 ? -0.771 -17.391 -10.961 1 98.75 56 ARG B CA 1
ATOM 1530 C C . ARG B 1 56 ? -0.917 -18.562 -9.992 1 98.75 56 ARG B C 1
ATOM 1532 O O . ARG B 1 56 ? -0.078 -18.75 -9.109 1 98.75 56 ARG B O 1
ATOM 1539 N N . LEU B 1 57 ? -1.938 -19.344 -10.156 1 98.44 57 LEU B N 1
ATOM 1540 C CA . LEU B 1 57 ? -2.24 -20.438 -9.234 1 98.44 57 LEU B CA 1
ATOM 1541 C C . LEU B 1 57 ? -1.17 -21.516 -9.297 1 98.44 57 LEU B C 1
ATOM 1543 O O . LEU B 1 57 ? -0.861 -22.156 -8.281 1 98.44 57 LEU B O 1
ATOM 1547 N N . SER B 1 58 ? -0.588 -21.719 -10.438 1 98.56 58 SER B N 1
ATOM 1548 C CA . SER B 1 58 ? 0.371 -22.797 -10.648 1 98.56 58 SER B CA 1
ATOM 1549 C C . SER B 1 58 ? 1.664 -22.547 -9.883 1 98.56 58 SER B C 1
ATOM 1551 O O . SER B 1 58 ? 2.389 -23.484 -9.547 1 98.56 58 SER B O 1
ATOM 1553 N N . VAL B 1 59 ? 1.994 -21.312 -9.562 1 98.69 59 VAL B N 1
ATOM 1554 C CA . VAL B 1 59 ? 3.25 -21.016 -8.875 1 98.69 59 VAL B CA 1
ATOM 1555 C C . VAL B 1 59 ? 2.965 -20.297 -7.555 1 98.69 59 VAL B C 1
ATOM 1557 O O . VAL B 1 59 ? 3.879 -19.781 -6.918 1 98.69 59 VAL B O 1
ATOM 1560 N N . ARG B 1 60 ? 1.758 -20.25 -7.094 1 98.56 60 ARG B N 1
ATOM 1561 C CA . ARG B 1 60 ? 1.336 -19.453 -5.949 1 98.56 60 ARG B CA 1
ATOM 1562 C C . ARG B 1 60 ? 2.014 -19.922 -4.668 1 98.56 60 ARG B C 1
ATOM 1564 O O . ARG B 1 60 ? 2.535 -19.109 -3.898 1 98.56 60 ARG B O 1
ATOM 1571 N N . GLU B 1 61 ? 2.049 -21.203 -4.48 1 98.31 61 GLU B N 1
ATOM 1572 C CA . GLU B 1 61 ? 2.625 -21.719 -3.248 1 98.31 61 GLU B CA 1
ATOM 1573 C C . GLU B 1 61 ? 4.105 -21.375 -3.135 1 98.31 61 GLU B C 1
ATOM 1575 O O . GLU B 1 61 ? 4.574 -20.969 -2.068 1 98.31 61 GLU B O 1
ATOM 1580 N N . SER B 1 62 ? 4.832 -21.531 -4.188 1 98.19 62 SER B N 1
ATOM 1581 C CA . SER B 1 62 ? 6.246 -21.188 -4.203 1 98.19 62 SER B CA 1
ATOM 1582 C C . SER B 1 62 ? 6.441 -19.688 -3.998 1 98.19 62 SER B C 1
ATOM 1584 O O . SER B 1 62 ? 7.352 -19.266 -3.285 1 98.19 62 SER B O 1
ATOM 1586 N N . HIS B 1 63 ? 5.621 -18.875 -4.66 1 98.38 63 HIS B N 1
ATOM 1587 C CA . HIS B 1 63 ? 5.621 -17.422 -4.469 1 98.38 63 HIS B CA 1
ATOM 1588 C C . HIS B 1 63 ? 5.445 -17.062 -3 1 98.38 63 HIS B C 1
ATOM 1590 O O . HIS B 1 63 ? 6.191 -16.234 -2.465 1 98.38 63 HIS B O 1
ATOM 1596 N N . LEU B 1 64 ? 4.516 -17.656 -2.385 1 98.06 64 LEU B N 1
ATOM 1597 C CA . LEU B 1 64 ? 4.219 -17.359 -0.987 1 98.06 64 LEU B CA 1
ATOM 1598 C C . LEU B 1 64 ? 5.363 -17.797 -0.083 1 98.06 64 LEU B C 1
ATOM 1600 O O . LEU B 1 64 ? 5.672 -17.141 0.906 1 98.06 64 LEU B O 1
ATOM 1604 N N . GLU B 1 65 ? 5.969 -18.938 -0.391 1 97.44 65 GLU B N 1
ATOM 1605 C CA . GLU B 1 65 ? 7.109 -19.406 0.384 1 97.44 65 GLU B CA 1
ATOM 1606 C C . GLU B 1 65 ? 8.266 -18.422 0.328 1 97.44 65 GLU B C 1
ATOM 1608 O O . GLU B 1 65 ? 8.875 -18.109 1.354 1 97.44 65 GLU B O 1
ATOM 1613 N N . VAL B 1 66 ? 8.555 -17.984 -0.837 1 97.06 66 VAL B N 1
ATOM 1614 C CA . VAL B 1 66 ? 9.633 -17 -1.006 1 97.06 66 VAL B CA 1
ATOM 1615 C C . VAL B 1 66 ? 9.273 -15.719 -0.271 1 97.06 66 VAL B C 1
ATOM 1617 O O . VAL B 1 66 ? 10.117 -15.148 0.433 1 97.06 66 VAL B O 1
ATOM 1620 N N . ALA B 1 67 ? 8.039 -15.227 -0.418 1 97.12 67 ALA B N 1
ATOM 1621 C CA . ALA B 1 67 ? 7.582 -14.016 0.261 1 97.12 67 ALA B CA 1
ATOM 1622 C C . ALA B 1 67 ? 7.707 -14.156 1.775 1 97.12 67 ALA B C 1
ATOM 1624 O O . ALA B 1 67 ? 8.086 -13.211 2.465 1 97.12 67 ALA B O 1
ATOM 1625 N N . ARG B 1 68 ? 7.391 -15.297 2.219 1 97 68 ARG B N 1
ATOM 1626 C CA . ARG B 1 68 ? 7.496 -15.57 3.648 1 97 68 ARG B CA 1
ATOM 1627 C C . ARG B 1 68 ? 8.938 -15.414 4.129 1 97 68 ARG B C 1
ATOM 1629 O O . ARG B 1 68 ? 9.188 -14.812 5.168 1 97 68 ARG B O 1
ATOM 1636 N N . LYS B 1 69 ? 9.844 -15.953 3.416 1 96.75 69 LYS B N 1
ATOM 1637 C CA . LYS B 1 69 ? 11.258 -15.836 3.762 1 96.75 69 LYS B CA 1
ATOM 1638 C C . LYS B 1 69 ? 11.711 -14.383 3.727 1 96.75 69 LYS B C 1
ATOM 1640 O O . LYS B 1 69 ? 12.414 -13.922 4.633 1 96.75 69 LYS B O 1
ATOM 1645 N N . LEU B 1 70 ? 11.336 -13.672 2.674 1 96.06 70 LEU B N 1
ATOM 1646 C CA . LEU B 1 70 ? 11.727 -12.281 2.504 1 96.06 70 LEU B CA 1
ATOM 1647 C C . LEU B 1 70 ? 11.148 -11.414 3.623 1 96.06 70 LEU B C 1
ATOM 1649 O O . LEU B 1 70 ? 11.742 -10.398 3.994 1 96.06 70 LEU B O 1
ATOM 1653 N N . LYS B 1 71 ? 10.023 -11.797 4.176 1 95.69 71 LYS B N 1
ATOM 1654 C CA . LYS B 1 71 ? 9.391 -11.055 5.266 1 95.69 71 LYS B CA 1
ATOM 1655 C C . LYS B 1 71 ? 10.047 -11.391 6.605 1 95.69 71 LYS B C 1
ATOM 1657 O O . LYS B 1 71 ? 10.445 -10.492 7.348 1 95.69 71 LYS B O 1
ATOM 1662 N N . ASN B 1 72 ? 10.211 -12.609 6.902 1 92.94 72 ASN B N 1
ATOM 1663 C CA . ASN B 1 72 ? 10.547 -13.047 8.258 1 92.94 72 ASN B CA 1
ATOM 1664 C C . ASN B 1 72 ? 12.062 -13.086 8.469 1 92.94 72 ASN B C 1
ATOM 1666 O O . ASN B 1 72 ? 12.555 -12.672 9.516 1 92.94 72 ASN B O 1
ATOM 1670 N N . SER B 1 73 ? 12.773 -13.555 7.535 1 87.25 73 SER B N 1
ATOM 1671 C CA . SER B 1 73 ? 14.211 -13.734 7.707 1 87.25 73 SER B CA 1
ATOM 1672 C C . SER B 1 73 ? 14.984 -12.5 7.242 1 87.25 73 SER B C 1
ATOM 1674 O O . SER B 1 73 ? 15.812 -11.961 7.977 1 87.25 73 SER B O 1
ATOM 1676 N N . ASP B 1 74 ? 14.633 -11.961 6.145 1 84.5 74 ASP B N 1
ATOM 1677 C CA . ASP B 1 74 ? 15.438 -10.914 5.52 1 84.5 74 ASP B CA 1
ATOM 1678 C C . ASP B 1 74 ? 14.922 -9.531 5.898 1 84.5 74 ASP B C 1
ATOM 1680 O O . ASP B 1 74 ? 15.641 -8.539 5.75 1 84.5 74 ASP B O 1
ATOM 1684 N N . LYS B 1 75 ? 13.633 -9.516 6.293 1 89.5 75 LYS B N 1
ATOM 1685 C CA . LYS B 1 75 ? 12.984 -8.266 6.688 1 89.5 75 LYS B CA 1
ATOM 1686 C C . LYS B 1 75 ? 12.938 -7.281 5.527 1 89.5 75 LYS B C 1
ATOM 1688 O O . LYS B 1 75 ? 13.078 -6.074 5.723 1 89.5 75 LYS B O 1
ATOM 1693 N N . ILE B 1 76 ? 12.891 -7.797 4.344 1 92.5 76 ILE B N 1
ATOM 1694 C CA . ILE B 1 76 ? 12.82 -7.012 3.117 1 92.5 76 ILE B CA 1
ATOM 1695 C C . ILE B 1 76 ? 11.375 -6.621 2.838 1 92.5 76 ILE B C 1
ATOM 1697 O O . ILE B 1 76 ? 11.086 -5.465 2.508 1 92.5 76 ILE B O 1
ATOM 1701 N N . ILE B 1 77 ? 10.477 -7.566 3.01 1 94.75 77 ILE B N 1
ATOM 1702 C CA . ILE B 1 77 ? 9.055 -7.316 2.799 1 94.75 77 ILE B CA 1
ATOM 1703 C C . ILE B 1 77 ? 8.367 -7.07 4.141 1 94.75 77 ILE B C 1
ATOM 1705 O O . ILE B 1 77 ? 8.602 -7.805 5.105 1 94.75 77 ILE B O 1
ATOM 1709 N N . GLU B 1 78 ? 7.516 -6.051 4.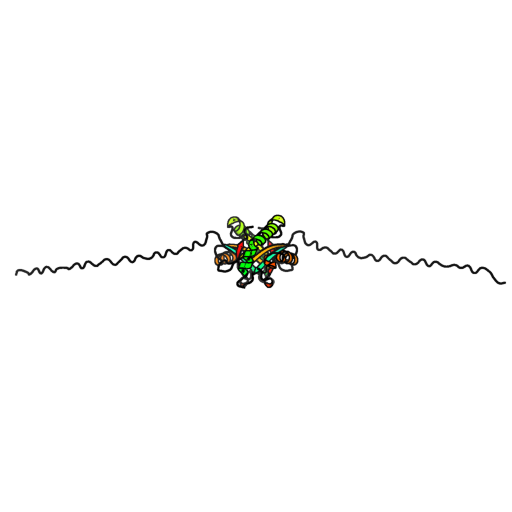129 1 95.25 78 GLU B N 1
ATOM 1710 C CA . GLU B 1 78 ? 6.742 -5.75 5.332 1 95.25 78 GLU B CA 1
ATOM 1711 C C . GLU B 1 78 ? 5.285 -6.18 5.176 1 95.25 78 GLU B C 1
ATOM 1713 O O . GLU B 1 78 ? 4.652 -6.609 6.141 1 95.25 78 GLU B O 1
ATOM 1718 N N . HIS B 1 79 ? 4.766 -6.008 4.059 1 96.19 79 HIS B N 1
ATOM 1719 C CA . HIS B 1 79 ? 3.369 -6.305 3.75 1 96.19 79 HIS B CA 1
ATOM 1720 C C . HIS B 1 79 ? 3.217 -6.812 2.318 1 96.19 79 HIS B C 1
ATOM 1722 O O . HIS B 1 79 ? 3.848 -6.285 1.399 1 96.19 79 HIS B O 1
ATOM 1728 N N . VAL B 1 80 ? 2.396 -7.844 2.125 1 97.81 80 VAL B N 1
ATOM 1729 C CA . VAL B 1 80 ? 2.082 -8.375 0.802 1 97.81 80 VAL B CA 1
ATOM 1730 C C . VAL B 1 80 ? 0.598 -8.727 0.725 1 97.81 80 VAL B C 1
ATOM 1732 O O . VAL B 1 80 ? 0.039 -9.297 1.665 1 97.81 80 VAL B O 1
ATOM 1735 N N . ALA B 1 81 ? 0.024 -8.391 -0.374 1 98.69 81 ALA B N 1
ATOM 1736 C CA . ALA B 1 81 ? -1.389 -8.695 -0.586 1 98.69 81 ALA B CA 1
ATOM 1737 C C . ALA B 1 81 ? -1.695 -8.867 -2.07 1 98.69 81 ALA B C 1
ATOM 1739 O O . ALA B 1 81 ? -0.959 -8.367 -2.926 1 98.69 81 ALA B O 1
ATOM 1740 N N . ALA B 1 82 ? -2.729 -9.633 -2.357 1 98.81 82 ALA B N 1
ATOM 1741 C CA . ALA B 1 82 ? -3.283 -9.688 -3.707 1 98.81 82 ALA B CA 1
ATOM 1742 C C . ALA B 1 82 ? -4.25 -8.531 -3.947 1 98.81 82 ALA B C 1
ATOM 1744 O O . ALA B 1 82 ? -5.027 -8.164 -3.061 1 98.81 82 ALA B O 1
ATOM 1745 N N . LEU B 1 83 ? -4.188 -7.902 -5.125 1 98.81 83 LEU B N 1
ATOM 1746 C CA . LEU B 1 83 ? -5.254 -7.027 -5.602 1 98.81 83 LEU B CA 1
ATOM 1747 C C . LEU B 1 83 ? -6.438 -7.84 -6.105 1 98.81 83 LEU B C 1
ATOM 1749 O O . LEU B 1 83 ? -6.258 -8.844 -6.801 1 98.81 83 LEU B O 1
ATOM 1753 N N . LEU B 1 84 ? -7.656 -7.383 -5.742 1 98.62 84 LEU B N 1
ATOM 1754 C CA . LEU B 1 84 ? -8.852 -8.125 -6.125 1 98.62 84 LEU B CA 1
ATOM 1755 C C . LEU B 1 84 ? -9.734 -7.289 -7.047 1 98.62 84 LEU B C 1
ATOM 1757 O O . LEU B 1 84 ? -9.859 -6.078 -6.867 1 98.62 84 LEU B O 1
ATOM 1761 N N . ASP B 1 85 ? -10.391 -7.957 -7.988 1 97.56 85 ASP B N 1
ATOM 1762 C CA . ASP B 1 85 ? -11.383 -7.262 -8.797 1 97.56 85 ASP B CA 1
ATOM 1763 C C . ASP B 1 85 ? -12.766 -7.328 -8.148 1 97.56 85 ASP B C 1
ATOM 1765 O O . ASP B 1 85 ? -12.891 -7.719 -6.988 1 97.56 85 ASP B O 1
ATOM 1769 N N . GLU B 1 86 ? -13.773 -6.879 -8.812 1 95.31 86 GLU B N 1
ATOM 1770 C CA . GLU B 1 86 ? -15.117 -6.75 -8.273 1 95.31 86 GLU B CA 1
ATOM 1771 C C . GLU B 1 86 ? -15.711 -8.117 -7.934 1 95.31 86 GLU B C 1
ATOM 1773 O O . GLU B 1 86 ? -16.656 -8.211 -7.145 1 95.31 86 GLU B O 1
ATOM 1778 N N . ASN B 1 87 ? -15.234 -9.211 -8.523 1 95.88 87 ASN B N 1
ATOM 1779 C CA . ASN B 1 87 ? -15.695 -10.57 -8.266 1 95.88 87 ASN B CA 1
ATOM 1780 C C . ASN B 1 87 ? -14.766 -11.297 -7.297 1 95.88 87 ASN B C 1
ATOM 1782 O O . ASN B 1 87 ? -14.812 -12.523 -7.191 1 95.88 87 ASN B O 1
ATOM 1786 N N . ASP B 1 88 ? -13.828 -10.594 -6.695 1 96.19 88 ASP B N 1
ATOM 1787 C CA . ASP B 1 88 ? -12.898 -11.086 -5.68 1 96.19 88 ASP B CA 1
ATOM 1788 C C . ASP B 1 88 ? -11.836 -11.992 -6.301 1 96.19 88 ASP B C 1
ATOM 1790 O O . ASP B 1 88 ? -11.25 -12.836 -5.613 1 96.19 88 ASP B O 1
ATOM 1794 N N . ARG B 1 89 ? -11.711 -11.844 -7.613 1 97 89 ARG B N 1
ATOM 1795 C CA . ARG B 1 89 ? -10.625 -12.555 -8.273 1 97 89 ARG B CA 1
ATOM 1796 C C . ARG B 1 89 ? -9.305 -11.812 -8.109 1 97 89 ARG B C 1
ATOM 1798 O O . ARG B 1 89 ? -9.266 -10.586 -8.188 1 97 89 ARG B O 1
ATOM 1805 N N . MET B 1 90 ? -8.242 -12.602 -7.934 1 98.56 90 MET B N 1
ATOM 1806 C CA . MET B 1 90 ? -6.922 -11.984 -7.848 1 98.56 90 MET B CA 1
ATOM 1807 C C . MET B 1 90 ? -6.48 -11.453 -9.203 1 98.56 90 MET B C 1
ATOM 1809 O O . MET B 1 90 ? -6.473 -12.188 -10.195 1 98.56 90 MET B O 1
ATOM 1813 N N . VAL B 1 91 ? -6.039 -10.172 -9.234 1 98.62 91 VAL B N 1
ATOM 1814 C CA . VAL B 1 91 ? -5.711 -9.555 -10.508 1 98.62 91 VAL B CA 1
ATOM 1815 C C . VAL B 1 91 ? -4.414 -8.758 -10.383 1 98.62 91 VAL B C 1
ATOM 1817 O O . VAL B 1 91 ? -4.098 -7.938 -11.25 1 98.62 91 VAL B O 1
ATOM 1820 N N . GLY B 1 92 ? -3.666 -8.906 -9.352 1 98.81 92 GLY B N 1
ATOM 1821 C CA . GLY B 1 92 ? -2.42 -8.203 -9.109 1 98.81 92 GLY B CA 1
ATOM 1822 C C . GLY B 1 92 ? -1.896 -8.383 -7.699 1 98.81 92 GLY B C 1
ATOM 1823 O O . GLY B 1 92 ? -2.395 -9.227 -6.949 1 98.81 92 GLY B O 1
ATOM 1824 N N . SER B 1 93 ? -0.861 -7.645 -7.406 1 98.94 93 SER B N 1
ATOM 1825 C CA . SER B 1 93 ? -0.212 -7.758 -6.102 1 98.94 93 SER B CA 1
ATOM 1826 C C . SER B 1 93 ? 0.281 -6.402 -5.613 1 98.94 93 SER B C 1
ATOM 1828 O O . SER B 1 93 ? 0.582 -5.516 -6.414 1 98.94 93 SER B O 1
ATOM 1830 N N . MET B 1 94 ? 0.354 -6.277 -4.375 1 98.69 94 MET B N 1
ATOM 1831 C CA . MET B 1 94 ? 1.004 -5.125 -3.758 1 98.69 94 MET B CA 1
ATOM 1832 C C . MET B 1 94 ? 1.99 -5.566 -2.682 1 98.69 94 MET B C 1
ATOM 1834 O O . MET B 1 94 ? 1.816 -6.621 -2.068 1 98.69 94 MET B O 1
ATOM 1838 N N . PHE B 1 95 ? 2.982 -4.699 -2.502 1 98.56 95 PHE B N 1
ATOM 1839 C CA . PHE B 1 95 ? 4.043 -4.918 -1.526 1 98.56 95 PHE B CA 1
ATOM 1840 C C . PHE B 1 95 ? 4.398 -3.621 -0.81 1 98.56 95 PHE B C 1
ATOM 1842 O O . PHE B 1 95 ? 4.375 -2.547 -1.414 1 98.56 95 PHE B O 1
ATOM 1849 N N . ILE B 1 96 ? 4.664 -3.732 0.415 1 98.5 96 ILE B N 1
ATOM 1850 C CA . ILE B 1 96 ? 5.512 -2.76 1.097 1 98.5 96 ILE B CA 1
ATOM 1851 C C . ILE B 1 96 ? 6.895 -3.361 1.336 1 98.5 96 ILE B C 1
ATOM 1853 O O . ILE B 1 96 ? 7.031 -4.363 2.043 1 98.5 96 ILE B O 1
ATOM 1857 N N . ILE B 1 97 ? 7.91 -2.693 0.766 1 98.19 97 ILE B N 1
ATOM 1858 C CA . ILE 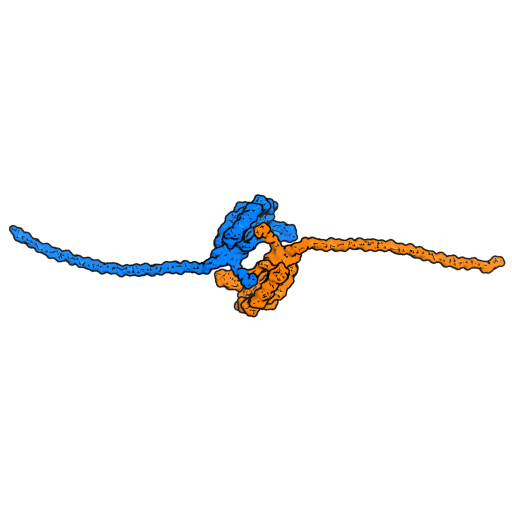B 1 97 ? 9.242 -3.273 0.695 1 98.19 97 ILE B CA 1
ATOM 1859 C C . ILE B 1 97 ? 10.258 -2.305 1.298 1 98.19 97 ILE B C 1
ATOM 1861 O O . ILE B 1 97 ? 10.234 -1.106 1.008 1 98.19 97 ILE B O 1
ATOM 1865 N N . ASN B 1 98 ? 11.102 -2.82 2.154 1 97.75 98 ASN B N 1
ATOM 1866 C CA . ASN B 1 98 ? 12.273 -2.102 2.643 1 97.75 98 ASN B CA 1
ATOM 1867 C C . ASN B 1 98 ? 13.461 -2.256 1.698 1 97.75 98 ASN B C 1
ATOM 1869 O O . ASN B 1 98 ? 13.867 -3.375 1.384 1 97.75 98 ASN B O 1
ATOM 1873 N N . ALA B 1 99 ? 14.023 -1.138 1.198 1 97.25 99 ALA B N 1
ATOM 1874 C CA . ALA B 1 99 ? 15.141 -1.188 0.255 1 97.25 99 ALA B CA 1
ATOM 1875 C C . ALA B 1 99 ? 15.953 0.1 0.3 1 97.25 99 ALA B C 1
ATOM 1877 O O . ALA B 1 99 ? 15.477 1.13 0.778 1 97.25 99 ALA B O 1
ATOM 1878 N N . ASP B 1 100 ? 17.156 0.017 -0.193 1 95.38 100 ASP B N 1
ATOM 1879 C CA . ASP B 1 100 ? 18.031 1.183 -0.207 1 95.38 100 ASP B CA 1
ATOM 1880 C C . ASP B 1 100 ? 17.703 2.104 -1.381 1 95.38 100 ASP B C 1
ATOM 1882 O O . ASP B 1 100 ? 18.109 3.264 -1.401 1 95.38 100 ASP B O 1
ATOM 1886 N N . SER B 1 101 ? 17.031 1.57 -2.381 1 96.12 101 SER B N 1
ATOM 1887 C CA . SER B 1 101 ? 16.703 2.334 -3.58 1 96.12 101 SER B CA 1
ATOM 1888 C C . SER B 1 101 ? 15.547 1.688 -4.344 1 96.12 101 SER B C 1
ATOM 1890 O O . SER B 1 101 ? 15.203 0.532 -4.094 1 96.12 101 SER B O 1
ATOM 1892 N N . GLU B 1 102 ? 14.977 2.484 -5.211 1 97.31 102 GLU B N 1
ATOM 1893 C CA . GLU B 1 102 ? 13.961 1.942 -6.109 1 97.31 102 GLU B CA 1
ATOM 1894 C C . GLU B 1 102 ? 14.531 0.818 -6.969 1 97.31 102 GLU B C 1
ATOM 1896 O O . GLU B 1 102 ? 13.836 -0.161 -7.254 1 97.31 102 GLU B O 1
ATOM 1901 N N . ALA B 1 103 ? 15.805 0.951 -7.434 1 97.69 103 ALA B N 1
ATOM 1902 C CA . ALA B 1 103 ? 16.453 -0.078 -8.234 1 97.69 103 ALA B CA 1
ATOM 1903 C C . ALA B 1 103 ? 16.516 -1.407 -7.488 1 97.69 103 ALA B C 1
ATOM 1905 O O . ALA B 1 103 ? 16.297 -2.469 -8.078 1 97.69 103 ALA B O 1
ATOM 1906 N N . GLU B 1 104 ? 16.781 -1.394 -6.199 1 97.19 104 GLU B N 1
ATOM 1907 C CA . GLU B 1 104 ? 16.812 -2.613 -5.398 1 97.19 104 GLU B CA 1
ATOM 1908 C C . GLU B 1 104 ? 15.43 -3.24 -5.281 1 97.19 104 GLU B C 1
ATOM 1910 O O . GLU B 1 104 ? 15.289 -4.465 -5.281 1 97.19 104 GLU B O 1
ATOM 1915 N N . VAL B 1 105 ? 14.344 -2.404 -5.164 1 98.19 105 VAL B N 1
ATOM 1916 C CA . VAL B 1 105 ? 12.977 -2.91 -5.16 1 98.19 105 VAL B CA 1
ATOM 1917 C C . VAL B 1 105 ? 12.711 -3.699 -6.441 1 98.19 105 VAL B C 1
ATOM 1919 O O . VAL B 1 105 ? 12.211 -4.824 -6.391 1 98.19 105 VAL B O 1
ATOM 1922 N N . LYS B 1 106 ? 13.078 -3.125 -7.555 1 98.38 106 LYS B N 1
ATOM 1923 C CA . LYS B 1 106 ? 12.891 -3.773 -8.844 1 98.38 106 LYS B CA 1
ATOM 1924 C C . LYS B 1 106 ? 13.641 -5.102 -8.914 1 98.38 106 LYS B C 1
ATOM 1926 O O . LYS B 1 106 ? 13.094 -6.105 -9.383 1 98.38 106 LYS B O 1
ATOM 1931 N N . GLU B 1 107 ? 14.844 -5.082 -8.398 1 97.75 107 GLU B N 1
ATOM 1932 C CA . GLU B 1 107 ? 15.656 -6.297 -8.414 1 97.75 107 GLU B CA 1
ATOM 1933 C C . GLU B 1 107 ? 14.992 -7.41 -7.605 1 97.75 107 GLU B C 1
ATOM 1935 O O . GLU B 1 107 ? 14.93 -8.555 -8.055 1 97.75 107 GLU B O 1
ATOM 1940 N N . VAL B 1 108 ? 14.531 -7.082 -6.449 1 97.56 108 VAL B N 1
ATOM 1941 C CA . VAL B 1 108 ? 13.867 -8.055 -5.586 1 97.56 108 VAL B CA 1
ATOM 1942 C C . VAL B 1 108 ? 12.641 -8.633 -6.301 1 97.56 108 VAL B C 1
ATOM 1944 O O . VAL B 1 108 ? 12.453 -9.844 -6.34 1 97.56 108 VAL B O 1
ATOM 1947 N N . LEU B 1 109 ? 11.828 -7.812 -6.965 1 98.19 109 LEU B N 1
ATOM 1948 C CA . LEU B 1 109 ? 10.555 -8.219 -7.547 1 98.19 109 LEU B CA 1
ATOM 1949 C C . LEU B 1 109 ? 10.773 -8.977 -8.852 1 98.19 109 LEU B C 1
ATOM 1951 O O . LEU B 1 109 ? 9.984 -9.859 -9.203 1 98.19 109 LEU B O 1
ATOM 1955 N N . GLN B 1 110 ? 11.867 -8.664 -9.539 1 98.31 110 GLN B N 1
ATOM 1956 C CA . GLN B 1 110 ? 12.156 -9.32 -10.805 1 98.31 110 GLN B CA 1
ATOM 1957 C C . GLN B 1 110 ? 12.578 -10.773 -10.594 1 98.31 110 GLN B C 1
ATOM 1959 O O . GLN B 1 110 ? 12.531 -11.578 -11.523 1 98.31 110 GLN B O 1
ATOM 1964 N N . LYS B 1 111 ? 12.961 -11.094 -9.391 1 97.94 111 LYS B N 1
ATOM 1965 C CA . LYS B 1 111 ? 13.367 -12.461 -9.062 1 97.94 111 LYS B CA 1
ATOM 1966 C C . LYS B 1 111 ? 12.156 -13.305 -8.664 1 97.94 111 LYS B C 1
ATOM 1968 O O . LYS B 1 111 ? 12.258 -14.531 -8.578 1 97.94 111 LYS B O 1
ATOM 1973 N N . ASP B 1 112 ? 11.031 -12.711 -8.398 1 98.25 112 ASP B N 1
ATOM 1974 C CA . ASP B 1 112 ? 9.836 -13.406 -7.941 1 98.25 112 ASP B CA 1
ATOM 1975 C C . ASP B 1 112 ? 9.258 -14.297 -9.047 1 98.25 112 ASP B C 1
ATOM 1977 O O . ASP B 1 112 ? 9.258 -13.914 -10.219 1 98.25 112 ASP B O 1
ATOM 1981 N N . LEU B 1 113 ? 8.734 -15.383 -8.727 1 98.56 113 LEU B N 1
ATOM 1982 C CA . LEU B 1 113 ? 8.164 -16.328 -9.672 1 98.56 113 LEU B CA 1
ATOM 1983 C C . LEU B 1 113 ? 7.023 -15.695 -10.453 1 98.56 113 LEU B C 1
ATOM 1985 O O . LEU B 1 113 ? 6.805 -16.031 -11.625 1 98.56 113 LEU B O 1
ATOM 1989 N N . TYR B 1 114 ? 6.219 -14.805 -9.875 1 98.88 114 TYR B N 1
ATOM 1990 C CA . TYR B 1 114 ? 5.148 -14.133 -10.594 1 98.88 114 TYR B CA 1
ATOM 1991 C C . TYR B 1 114 ? 5.703 -13.281 -11.727 1 98.88 114 TYR B C 1
ATOM 1993 O O . TYR B 1 114 ? 5.047 -13.094 -12.758 1 98.88 114 TYR B O 1
ATOM 2001 N N . TYR B 1 115 ? 6.852 -12.766 -11.516 1 98.75 115 TYR B N 1
ATOM 2002 C CA . TYR B 1 115 ? 7.531 -12.016 -12.562 1 98.75 115 TYR B CA 1
ATOM 2003 C C . TYR B 1 115 ? 8.07 -12.945 -13.641 1 98.75 115 TYR B C 1
ATOM 2005 O O . TYR B 1 115 ? 7.781 -12.766 -14.828 1 98.75 115 TYR B O 1
ATOM 2013 N N . THR B 1 116 ? 8.742 -14.008 -13.305 1 98.56 116 THR B N 1
ATOM 2014 C CA . THR B 1 116 ? 9.461 -14.859 -14.242 1 98.56 116 THR B CA 1
ATOM 2015 C C . THR B 1 116 ? 8.508 -15.805 -14.961 1 98.56 116 THR B C 1
ATOM 2017 O O . THR B 1 116 ? 8.797 -16.266 -16.062 1 98.56 116 THR B O 1
ATOM 2020 N N . SER B 1 117 ? 7.391 -16.109 -14.375 1 98.38 117 SER B N 1
ATOM 2021 C CA . SER B 1 117 ? 6.426 -17.016 -14.984 1 98.38 117 SER B CA 1
ATOM 2022 C C . SER B 1 117 ? 5.328 -16.25 -15.719 1 98.38 117 SER B C 1
ATOM 2024 O O . SER B 1 117 ? 4.273 -16.797 -16.016 1 98.38 117 SER B O 1
ATOM 2026 N N . ASN B 1 118 ? 5.496 -14.961 -15.82 1 98.38 118 ASN B N 1
ATOM 2027 C CA . ASN B 1 118 ? 4.641 -14.109 -16.641 1 98.38 118 ASN B CA 1
ATOM 2028 C C . ASN B 1 118 ? 3.236 -13.992 -16.062 1 98.38 118 ASN B C 1
ATOM 2030 O O . ASN B 1 118 ? 2.248 -13.984 -16.797 1 98.38 118 ASN B O 1
ATOM 2034 N N . VAL B 1 119 ? 3.145 -14.055 -14.758 1 98.81 119 VAL B N 1
ATOM 2035 C CA . VAL B 1 119 ? 1.892 -13.758 -14.078 1 98.81 119 VAL B CA 1
ATOM 2036 C C . VAL B 1 119 ? 1.629 -12.25 -14.125 1 98.81 119 VAL B C 1
ATOM 2038 O O . VAL B 1 119 ? 0.57 -11.812 -14.578 1 98.81 119 VAL B O 1
ATOM 2041 N N . TRP B 1 120 ? 2.607 -11.508 -13.68 1 98.88 120 TRP B N 1
ATOM 2042 C CA . TRP B 1 120 ? 2.514 -10.055 -13.656 1 98.88 120 TRP B CA 1
ATOM 2043 C C . TRP B 1 120 ? 2.764 -9.469 -15.039 1 98.88 120 TRP B C 1
ATOM 2045 O O . TRP B 1 120 ? 3.645 -9.93 -15.766 1 98.88 120 TRP B O 1
ATOM 2055 N N . ASP B 1 121 ? 1.943 -8.516 -15.438 1 98.81 121 ASP B N 1
ATOM 2056 C CA . ASP B 1 121 ? 2.314 -7.637 -16.547 1 98.81 121 ASP B CA 1
ATOM 2057 C C . ASP B 1 121 ? 3.471 -6.719 -16.156 1 98.81 121 ASP B C 1
ATOM 2059 O O . ASP B 1 121 ? 3.285 -5.77 -15.391 1 98.81 121 ASP B O 1
ATOM 2063 N N . LYS B 1 122 ? 4.586 -7.02 -16.719 1 98.38 122 LYS B N 1
ATOM 2064 C CA . LYS B 1 122 ? 5.832 -6.379 -16.297 1 98.38 122 LYS B CA 1
ATOM 2065 C C . LYS B 1 122 ? 5.766 -4.867 -16.516 1 98.38 122 LYS B C 1
ATOM 2067 O O . LYS B 1 122 ? 6.41 -4.105 -15.781 1 98.38 122 LYS B O 1
ATOM 2072 N N . ASP B 1 123 ? 4.988 -4.395 -17.438 1 98.19 123 ASP B N 1
ATOM 2073 C CA . ASP B 1 123 ? 4.883 -2.977 -17.766 1 98.19 123 ASP B CA 1
ATOM 2074 C C . ASP B 1 123 ? 3.971 -2.254 -16.781 1 98.19 123 ASP B C 1
ATOM 2076 O O . ASP B 1 123 ? 3.881 -1.024 -16.781 1 98.19 123 ASP B O 1
ATOM 2080 N N . SER B 1 124 ? 3.334 -2.961 -15.859 1 98.69 124 SER B N 1
ATOM 2081 C CA . SER B 1 124 ? 2.365 -2.367 -14.938 1 98.69 124 SER B CA 1
ATOM 2082 C C . SER B 1 124 ? 3.008 -2.023 -13.602 1 98.69 124 SER B C 1
ATOM 2084 O O . SER B 1 124 ? 2.346 -1.499 -12.703 1 98.69 124 SER B O 1
ATOM 2086 N N . LEU B 1 125 ? 4.281 -2.201 -13.453 1 98.81 125 LEU B N 1
ATOM 2087 C CA . LEU B 1 125 ? 4.949 -1.973 -12.18 1 98.81 125 LEU B CA 1
ATOM 2088 C C . LEU B 1 125 ? 4.82 -0.515 -11.75 1 98.81 125 LEU B C 1
ATOM 2090 O O . LEU B 1 125 ? 5.098 0.395 -12.531 1 98.81 125 LEU B O 1
ATOM 2094 N N . TYR B 1 126 ? 4.316 -0.353 -10.609 1 98.56 126 TYR B N 1
ATOM 2095 C CA . TYR B 1 126 ? 4.281 0.923 -9.898 1 98.56 126 TYR B CA 1
ATOM 2096 C C . TYR B 1 126 ? 5.121 0.865 -8.633 1 98.56 126 TYR B C 1
ATOM 2098 O O . TYR B 1 126 ? 5 -0.076 -7.844 1 98.56 126 TYR B O 1
ATOM 2106 N N . ILE B 1 127 ? 6.008 1.807 -8.445 1 98.81 127 ILE B N 1
ATOM 2107 C CA . ILE B 1 127 ? 6.805 1.934 -7.23 1 98.81 127 ILE B CA 1
ATOM 2108 C C . ILE B 1 127 ? 6.73 3.369 -6.715 1 98.81 127 ILE B C 1
ATOM 2110 O O . ILE B 1 127 ? 6.883 4.32 -7.484 1 98.81 127 ILE B O 1
ATOM 2114 N N . HIS B 1 128 ? 6.504 3.484 -5.418 1 98.81 128 HIS B N 1
ATOM 2115 C CA . HIS B 1 128 ? 6.523 4.805 -4.797 1 98.81 128 HIS B CA 1
ATOM 2116 C C . HIS B 1 128 ? 7.18 4.754 -3.42 1 98.81 128 HIS B C 1
ATOM 2118 O O . HIS B 1 128 ? 6.836 3.908 -2.594 1 98.81 128 HIS B O 1
ATOM 2124 N N . LYS B 1 129 ? 8.102 5.695 -3.209 1 98.75 129 LYS B N 1
ATOM 2125 C CA . LYS B 1 129 ? 8.734 5.793 -1.897 1 98.75 129 LYS B CA 1
ATOM 2126 C C . LYS B 1 129 ? 7.742 6.262 -0.838 1 98.75 129 LYS B C 1
ATOM 2128 O O . LYS B 1 129 ? 6.949 7.172 -1.083 1 98.75 129 LYS B O 1
ATOM 2133 N N . ILE B 1 130 ? 7.828 5.648 0.319 1 98.81 130 ILE B N 1
ATOM 2134 C CA . ILE B 1 130 ? 6.895 5.996 1.386 1 98.81 130 ILE B CA 1
ATOM 2135 C C . ILE B 1 130 ? 7.648 6.129 2.707 1 98.81 130 ILE B C 1
ATOM 2137 O O . ILE B 1 130 ? 8.805 5.703 2.814 1 98.81 130 ILE B O 1
ATOM 2141 N N . ARG B 1 131 ? 7.016 6.742 3.662 1 98.25 131 ARG B N 1
ATOM 2142 C CA . ARG B 1 131 ? 7.492 6.812 5.039 1 98.25 131 ARG B CA 1
ATOM 2143 C C . ARG B 1 131 ? 6.383 6.445 6.02 1 98.25 131 ARG B C 1
ATOM 2145 O O . ARG B 1 131 ? 5.395 7.168 6.145 1 98.25 131 ARG B O 1
ATOM 2152 N N . LYS B 1 132 ? 6.582 5.328 6.664 1 97.38 132 LYS B N 1
ATOM 2153 C CA . LYS B 1 132 ? 5.598 4.828 7.617 1 97.38 132 LYS B CA 1
ATOM 2154 C C . LYS B 1 132 ? 5.336 5.848 8.727 1 97.38 132 LYS B C 1
ATOM 2156 O O . LYS B 1 132 ? 6.273 6.43 9.273 1 97.38 132 LYS B O 1
ATOM 2161 N N . ALA B 1 133 ? 4.031 6.039 9.016 1 97.31 133 ALA B N 1
ATOM 2162 C CA . ALA B 1 133 ? 3.666 6.93 10.117 1 97.31 133 ALA B CA 1
ATOM 2163 C C . ALA B 1 133 ? 4.152 6.383 11.453 1 97.31 133 ALA B C 1
ATOM 2165 O O . ALA B 1 133 ? 4.098 5.172 11.695 1 97.31 133 ALA B O 1
ATOM 2166 N N . PRO B 1 134 ? 4.621 7.27 12.289 1 95.19 134 PRO B N 1
ATOM 2167 C CA . PRO B 1 134 ? 5.102 6.832 13.609 1 95.19 134 PRO B CA 1
ATOM 2168 C C . PRO B 1 134 ? 3.963 6.559 14.586 1 95.19 134 PRO B C 1
ATOM 2170 O O . PRO B 1 134 ? 3.859 7.223 15.617 1 95.19 134 PRO B O 1
ATOM 2173 N N . ILE B 1 135 ? 3.105 5.715 14.32 1 91.81 135 ILE B N 1
ATOM 2174 C CA . ILE B 1 135 ? 1.946 5.426 15.156 1 91.81 135 ILE B CA 1
ATOM 2175 C C . ILE B 1 135 ? 1.88 3.928 15.445 1 91.81 135 ILE B C 1
ATOM 2177 O O . ILE B 1 135 ? 2.422 3.119 14.688 1 91.81 135 ILE B O 1
#